Protein AF-A0A072U944-F1 (afdb_monomer_lite)

Secondary structure (DSSP, 8-state):
-----------EEETTTEEEEE--S---TTTT-EEEE--TT-SEEEEEE-S-EEEEEEESS-EEEEEE-TTSSEEEEEETTS-EEEEEESS---EEE-SSEEEEEEE-SEEEEEE-GGG-HHHHHHHHHHTT---------S------EEEEEEEEEETTEEEEEEESS----PPPP----SS-TT---GGGHHHHHHHHHHHHHHHHH-------HHHHHHHHHHHHHHHHHHHHTT-GGGHHHHHHHHHHHHHHHHTT-STT--EEEETTTTEEEEHHHHH-TTGGGGGGGT-SHHHHHHHHHHHHT-

Radius of gyration: 28.89 Å; chains: 1; bounding box: 75×36×77 Å

Foldseek 3Di:
DDDDDPDDFDFDQDPPGWTKGWDDPDDDCVPFVKDWDDDVLDQKIKIAGAWFDKTKIFTPFFWPDWDADPQQQKIWIATPVRWIKIKGHPHHWDWDDDGTMIITGGDGGMMMMGTQPPPDVVSVVVCVVCVPDDDDDDDDDPDDDDDKDWPQPHWDQDPVGIRTDIDDPDDDDDDDDDDDDLADPVFDDLVCLVVLLVVLVVVLVVLVVDDDDDQQLLVLLVVLLVLLNSLSNCVRSVVNVSNVSSLVSSCVSQVCQDVVNPPPKHWDADPVVGDIAMPQLCPDCPPSNRSVVVPPCCSRVVSNCSSVVD

pLDDT: mean 81.16, std 20.76, range [21.41, 98.5]

Sequence (310 aa):
MGLKTVVRRLSLVVPPLTEIYIWPTILDKGKTGVGGKSLEGSPFLTVSVTKPTPLSISTIHAILSFSSNDNLTKFTFHLNNDQAWILYASLPIKLSHELSEITSEAFSSIIRIALFPDFNSKNEDILDKYTQFLLPSVSLSQKVIPMLHFFSDYKYKSIDGELVGVVGDSWLLKTDSVSVTWHTSKGVKEESHDKIVSALSKDVEGLKSSPITTTSSYFYGKLIARAARLALITEEVNYLDAIPIVKKYLKESIEPWLDGTFNGNGFLYDKKWGGIITKQGSTDTGADFGFGIYNDHHYHLGYFLYGIAL

InterPro domains:
  IPR005200 Endo-1,3(4)-beta-glucanase [PS52008] (1-310)
  IPR005200 Endo-1,3(4)-beta-glucanase [PTHR31983] (152-310)
  IPR040451 Glycosyl hydrolase family 81, N-terminal [PF03639] (40-141)
  IPR040720 Glycosyl hydrolase family 81, C-terminal domain [PF17652] (188-310)

Organism: Medicago truncatula (NCBI:txid3880)

Structure (mmCIF, N/CA/C/O backbone):
data_AF-A0A072U944-F1
#
_entry.id   AF-A0A072U944-F1
#
loop_
_atom_site.group_PDB
_atom_site.id
_atom_site.type_symbol
_atom_site.label_atom_id
_atom_site.label_alt_id
_atom_site.label_comp_id
_atom_site.label_asym_id
_atom_site.label_entity_id
_atom_site.label_seq_id
_atom_site.pdbx_PDB_ins_code
_atom_site.Cartn_x
_atom_site.Cartn_y
_atom_site.Cartn_z
_atom_site.occupancy
_atom_site.B_iso_or_equiv
_atom_site.auth_seq_id
_atom_site.auth_comp_id
_atom_site.auth_asym_id
_atom_site.auth_atom_id
_atom_site.pdbx_PDB_model_num
ATOM 1 N N . MET A 1 1 ? 40.292 12.496 3.671 1.00 29.75 1 MET A N 1
ATOM 2 C CA . MET A 1 1 ? 39.897 11.113 4.018 1.00 29.75 1 MET A CA 1
ATOM 3 C C . MET A 1 1 ? 38.626 10.821 3.236 1.00 29.75 1 MET A C 1
ATOM 5 O O . MET A 1 1 ? 37.650 11.535 3.415 1.00 29.75 1 MET A O 1
ATOM 9 N N . GLY A 1 2 ? 38.730 9.964 2.218 1.00 28.11 2 GLY A N 1
ATOM 10 C CA . GLY A 1 2 ? 37.849 9.967 1.045 1.00 28.11 2 GLY A CA 1
ATOM 11 C C . GLY A 1 2 ? 36.392 9.611 1.332 1.00 28.11 2 GLY A C 1
ATOM 12 O O . GLY A 1 2 ? 36.112 8.641 2.036 1.00 28.11 2 GLY A O 1
ATOM 13 N N . LEU A 1 3 ? 35.473 10.381 0.735 1.00 22.06 3 LEU A N 1
ATOM 14 C CA . LEU A 1 3 ? 34.078 9.980 0.591 1.00 22.06 3 LEU A CA 1
ATOM 15 C C . LEU A 1 3 ? 34.044 8.658 -0.182 1.00 22.06 3 LEU A C 1
ATOM 17 O O . LEU A 1 3 ? 34.355 8.612 -1.371 1.00 22.06 3 LEU A O 1
ATOM 21 N N . LYS A 1 4 ? 33.671 7.578 0.504 1.00 21.41 4 LYS A N 1
ATOM 22 C CA . LYS A 1 4 ? 33.276 6.329 -0.141 1.00 21.41 4 LYS A CA 1
ATOM 23 C C . LYS A 1 4 ? 31.988 6.604 -0.917 1.00 21.41 4 LYS A C 1
ATOM 25 O O . LYS A 1 4 ? 30.931 6.785 -0.317 1.00 21.41 4 LYS A O 1
ATOM 30 N N . THR A 1 5 ? 32.086 6.652 -2.241 1.00 23.14 5 THR A N 1
ATOM 31 C CA . THR A 1 5 ? 30.933 6.601 -3.141 1.00 23.14 5 THR A CA 1
ATOM 32 C C . THR A 1 5 ? 30.163 5.318 -2.845 1.00 23.14 5 THR A C 1
ATOM 34 O O . THR A 1 5 ? 30.653 4.217 -3.089 1.00 23.14 5 THR A O 1
ATOM 37 N N . VAL A 1 6 ? 28.970 5.450 -2.270 1.00 22.22 6 VAL A N 1
ATOM 38 C CA . VAL A 1 6 ? 28.053 4.325 -2.077 1.00 22.22 6 VAL A CA 1
ATOM 39 C C . VAL A 1 6 ? 27.445 4.013 -3.441 1.00 22.22 6 VAL A C 1
ATOM 41 O O . VAL A 1 6 ? 26.538 4.705 -3.899 1.00 22.22 6 VAL A O 1
ATOM 44 N N . VAL A 1 7 ? 27.978 2.996 -4.114 1.00 25.77 7 VAL A N 1
ATOM 45 C CA . VAL A 1 7 ? 27.404 2.441 -5.344 1.00 25.77 7 VAL A CA 1
ATOM 46 C C . VAL A 1 7 ? 26.095 1.748 -4.962 1.00 25.77 7 VAL A C 1
ATOM 48 O O . VAL A 1 7 ? 26.114 0.734 -4.267 1.00 25.77 7 VAL A O 1
ATOM 51 N N . ARG A 1 8 ? 24.945 2.306 -5.356 1.00 26.00 8 ARG A N 1
ATOM 52 C CA . ARG A 1 8 ? 23.641 1.644 -5.191 1.00 26.00 8 ARG A CA 1
ATOM 53 C C . ARG A 1 8 ? 23.207 1.030 -6.522 1.00 26.00 8 ARG A C 1
ATOM 55 O O . ARG A 1 8 ? 23.027 1.737 -7.506 1.00 26.00 8 ARG A O 1
ATOM 62 N N . ARG A 1 9 ? 23.083 -0.298 -6.501 1.00 32.53 9 ARG A N 1
ATOM 63 C CA . ARG A 1 9 ? 22.607 -1.207 -7.555 1.00 32.53 9 ARG A CA 1
ATOM 64 C C . ARG A 1 9 ? 21.165 -0.851 -7.938 1.00 32.53 9 ARG A C 1
ATOM 66 O O . ARG A 1 9 ? 20.322 -0.769 -7.047 1.00 32.53 9 ARG A O 1
ATOM 73 N N . LEU A 1 10 ? 20.872 -0.671 -9.228 1.00 30.11 10 LEU A N 1
ATOM 74 C CA . LEU A 1 10 ? 19.497 -0.743 -9.726 1.00 30.11 10 LEU A CA 1
ATOM 75 C C . LEU A 1 10 ? 19.272 -2.178 -10.222 1.00 30.11 10 LEU A C 1
ATOM 77 O O . LEU A 1 10 ? 19.614 -2.513 -11.350 1.00 30.11 10 LEU A O 1
ATOM 81 N N . SER A 1 11 ? 18.777 -3.042 -9.339 1.00 27.00 11 SER A N 1
ATOM 82 C CA . SER A 1 11 ? 18.244 -4.352 -9.723 1.00 27.00 11 SER A CA 1
ATOM 83 C C . SER A 1 11 ? 16.797 -4.146 -10.156 1.00 27.00 11 SER A C 1
ATOM 85 O O . SER A 1 11 ? 15.997 -3.679 -9.344 1.00 27.00 11 SER A O 1
ATOM 87 N N . LEU A 1 12 ? 16.440 -4.470 -11.400 1.00 37.50 12 LEU A N 1
ATOM 88 C CA . LEU A 1 12 ? 15.034 -4.598 -11.785 1.00 37.50 12 LEU A CA 1
ATOM 89 C C . LEU A 1 12 ? 14.694 -6.074 -11.932 1.00 37.50 12 LEU A C 1
ATOM 91 O O . LEU A 1 12 ? 15.163 -6.733 -12.853 1.00 37.50 12 LEU A O 1
ATOM 95 N N . VAL A 1 13 ? 13.860 -6.565 -11.020 1.00 28.59 13 VAL A N 1
ATOM 96 C CA . VAL A 1 13 ? 13.202 -7.865 -11.132 1.00 28.59 13 VAL A CA 1
ATOM 97 C C . VAL A 1 13 ? 11.974 -7.664 -12.016 1.00 28.59 13 VAL A C 1
ATOM 99 O O . VAL A 1 13 ? 11.006 -7.039 -11.585 1.00 28.59 13 VAL A O 1
ATOM 102 N N . VAL A 1 14 ? 12.007 -8.164 -13.251 1.00 34.12 14 VAL A N 1
ATOM 103 C CA . VAL A 1 14 ? 10.788 -8.319 -14.061 1.00 34.12 14 VAL A CA 1
ATOM 104 C C . VAL A 1 14 ? 10.311 -9.768 -13.884 1.00 34.12 14 VAL A C 1
ATOM 106 O O . VAL A 1 14 ? 11.126 -10.684 -14.036 1.00 34.12 14 VAL A O 1
ATOM 109 N N . PRO A 1 15 ? 9.041 -10.024 -13.510 1.00 32.97 15 PRO A N 1
ATOM 110 C CA . PRO A 1 15 ? 8.510 -11.386 -13.471 1.00 32.97 15 PRO A CA 1
ATOM 111 C C . PRO A 1 15 ? 8.585 -12.044 -14.867 1.00 32.97 15 PRO A C 1
ATOM 113 O O . PRO A 1 15 ? 8.246 -11.374 -15.842 1.00 32.97 15 PRO A O 1
ATOM 116 N N . PRO A 1 16 ? 8.991 -13.324 -15.002 1.00 33.66 16 PRO A N 1
ATOM 117 C CA . PRO A 1 16 ? 9.450 -14.235 -13.962 1.00 33.66 16 PRO A CA 1
ATOM 118 C C . PRO A 1 16 ? 10.975 -14.114 -13.769 1.00 33.66 16 PRO A C 1
ATOM 120 O O . PRO A 1 16 ? 11.762 -14.533 -14.612 1.00 33.66 16 PRO A O 1
ATOM 123 N N . LEU A 1 17 ? 11.385 -13.542 -12.633 1.00 34.84 17 LEU A N 1
ATOM 124 C CA . LEU A 1 17 ? 12.723 -13.649 -12.031 1.00 34.84 17 LEU A CA 1
ATOM 125 C C . LEU A 1 17 ? 13.928 -13.488 -12.978 1.00 34.84 17 LEU A C 1
ATOM 127 O O . LEU A 1 17 ? 14.886 -14.251 -12.891 1.00 34.84 17 LEU A O 1
ATOM 131 N N . THR A 1 18 ? 13.928 -12.478 -13.849 1.00 33.91 18 THR A N 1
ATOM 132 C CA . THR A 1 18 ? 15.165 -12.059 -14.528 1.00 33.91 18 THR A CA 1
ATOM 133 C C . THR A 1 18 ? 15.542 -10.652 -14.111 1.00 33.91 18 THR A C 1
ATOM 135 O O . THR A 1 18 ? 14.747 -9.717 -14.214 1.00 33.91 18 THR A O 1
ATOM 138 N N . GLU A 1 19 ? 16.758 -10.527 -13.582 1.00 31.78 19 GLU A N 1
ATOM 139 C CA . GLU A 1 19 ? 17.368 -9.253 -13.229 1.00 31.78 19 GLU A CA 1
ATOM 140 C C . GLU A 1 19 ? 18.108 -8.708 -14.454 1.00 31.78 19 GLU A C 1
ATOM 142 O O . GLU A 1 19 ? 19.202 -9.173 -14.782 1.00 31.78 19 GLU A O 1
ATOM 147 N N . ILE A 1 20 ? 17.519 -7.725 -15.140 1.00 33.50 20 ILE A N 1
ATOM 148 C CA . ILE A 1 20 ? 18.262 -6.922 -16.118 1.00 33.50 20 ILE A CA 1
ATOM 149 C C . ILE A 1 20 ? 18.928 -5.778 -15.366 1.00 33.50 20 ILE A C 1
ATOM 151 O O . ILE A 1 20 ? 18.265 -4.926 -14.765 1.00 33.50 20 ILE A O 1
ATOM 155 N N . TYR A 1 21 ? 20.254 -5.754 -15.425 1.00 36.09 21 TYR A N 1
ATOM 156 C CA . TYR A 1 21 ? 21.070 -4.684 -14.882 1.00 36.09 21 TYR A CA 1
ATOM 157 C C . TYR A 1 21 ? 21.326 -3.663 -15.973 1.00 36.09 21 TYR A C 1
ATOM 159 O O . TYR A 1 21 ? 22.220 -3.825 -16.798 1.00 36.09 21 TYR A O 1
ATOM 167 N N . ILE A 1 22 ? 20.560 -2.579 -15.971 1.00 38.72 22 ILE A N 1
ATOM 168 C CA . ILE A 1 22 ? 20.985 -1.391 -16.705 1.00 38.72 22 ILE A CA 1
ATOM 169 C C . ILE A 1 22 ? 21.906 -0.633 -15.759 1.00 38.72 22 ILE A C 1
ATOM 171 O O . ILE A 1 22 ? 21.454 -0.135 -14.725 1.00 38.72 22 ILE A O 1
ATOM 175 N N . TRP A 1 23 ? 23.194 -0.569 -16.093 1.00 33.38 23 TRP A N 1
ATOM 176 C CA . TRP A 1 23 ? 24.171 0.228 -15.358 1.00 33.38 23 TRP A CA 1
ATOM 177 C C . TRP A 1 23 ? 24.329 1.595 -16.028 1.00 33.38 23 TRP A C 1
ATOM 179 O O . TRP A 1 23 ? 25.136 1.752 -16.940 1.00 33.38 23 TRP A O 1
ATOM 189 N N . PRO A 1 24 ? 23.634 2.640 -15.563 1.00 34.56 24 PRO A N 1
ATOM 190 C CA . PRO A 1 24 ? 24.157 3.984 -15.652 1.00 34.56 24 PRO A CA 1
ATOM 191 C C . PRO A 1 24 ? 24.981 4.241 -14.390 1.00 34.56 24 PRO A C 1
ATOM 193 O O . PRO A 1 24 ? 24.519 4.018 -13.269 1.00 34.56 24 PRO A O 1
ATOM 196 N N . THR A 1 25 ? 26.202 4.741 -14.551 1.00 29.72 25 THR A N 1
ATOM 197 C CA . THR A 1 25 ? 26.991 5.326 -13.463 1.00 29.72 25 THR A CA 1
ATOM 198 C C . THR A 1 25 ? 26.176 6.444 -12.793 1.00 29.72 25 THR A C 1
ATOM 200 O O . THR A 1 25 ? 26.198 7.583 -13.238 1.00 29.72 25 THR A O 1
ATOM 203 N N . ILE A 1 26 ? 25.428 6.077 -11.749 1.00 32.97 26 ILE A N 1
ATOM 204 C CA . ILE A 1 26 ? 24.615 6.876 -10.819 1.00 32.97 26 ILE A CA 1
ATOM 205 C C . ILE A 1 26 ? 23.586 7.843 -11.443 1.00 32.97 26 ILE A C 1
ATOM 207 O O . ILE A 1 26 ? 23.889 8.821 -12.124 1.00 32.97 26 ILE A O 1
ATOM 211 N N . LEU A 1 27 ? 22.337 7.592 -11.042 1.00 36.25 27 LEU A N 1
ATOM 212 C CA . LEU A 1 27 ? 21.201 8.508 -10.989 1.00 36.25 27 LEU A CA 1
ATOM 213 C C . LEU A 1 27 ? 21.568 9.831 -10.291 1.00 36.25 27 LEU A C 1
ATOM 215 O O . LEU A 1 27 ? 21.449 9.974 -9.077 1.00 36.25 27 LEU A O 1
ATOM 219 N N . ASP A 1 28 ? 21.963 10.813 -11.089 1.00 34.50 28 ASP A N 1
ATOM 220 C CA . ASP A 1 28 ? 21.758 12.234 -10.833 1.00 34.50 28 ASP A CA 1
ATOM 221 C C . ASP A 1 28 ? 21.363 12.849 -12.180 1.00 34.50 28 ASP A C 1
ATOM 223 O O . ASP A 1 28 ? 22.189 12.921 -13.099 1.00 34.50 28 ASP A O 1
ATOM 227 N N . LYS A 1 29 ? 20.099 13.283 -12.325 1.00 41.25 29 LYS A N 1
ATOM 228 C CA . LYS A 1 29 ? 19.633 13.999 -13.530 1.00 41.25 29 LYS A CA 1
ATOM 229 C C . LYS A 1 29 ? 20.552 15.186 -13.863 1.00 41.25 29 LYS A C 1
ATOM 231 O O . LYS A 1 29 ? 20.638 15.565 -15.029 1.00 41.25 29 LYS A O 1
ATOM 236 N N . GLY A 1 30 ? 21.264 15.740 -12.875 1.00 42.53 30 GLY A N 1
ATOM 237 C CA . GLY A 1 30 ? 22.222 16.823 -13.069 1.00 42.53 30 GLY A CA 1
ATOM 238 C C . GLY A 1 30 ? 23.494 16.427 -13.833 1.00 42.53 30 GLY A C 1
ATOM 239 O O . GLY A 1 30 ? 23.996 17.225 -14.631 1.00 42.53 30 GLY A O 1
ATOM 240 N N . LYS A 1 31 ? 24.018 15.203 -13.657 1.00 43.75 31 LYS A N 1
ATOM 241 C CA . LYS A 1 31 ? 25.365 14.840 -14.145 1.00 43.75 31 LYS A CA 1
ATOM 242 C C . LYS A 1 31 ? 25.361 14.104 -15.485 1.00 43.75 31 LYS A C 1
ATOM 244 O O . LYS A 1 31 ? 25.922 14.640 -16.441 1.00 43.75 31 LYS A O 1
ATOM 249 N N . THR A 1 32 ? 24.690 12.958 -15.601 1.00 48.97 32 THR A N 1
ATOM 250 C CA . THR A 1 32 ? 24.770 12.079 -16.793 1.00 48.97 32 THR A CA 1
ATOM 251 C C . THR A 1 32 ? 23.621 12.255 -17.787 1.00 48.97 32 THR A C 1
ATOM 253 O O . THR A 1 32 ? 23.784 11.954 -18.959 1.00 48.97 32 THR A O 1
ATOM 256 N N . GLY A 1 33 ? 22.469 12.784 -17.359 1.00 53.09 33 GLY A N 1
ATOM 257 C CA . GLY A 1 33 ? 21.306 12.978 -18.236 1.00 53.09 33 GLY A CA 1
ATOM 258 C C . GLY A 1 33 ? 20.491 11.709 -18.536 1.00 53.09 33 GLY A C 1
ATOM 259 O O . GLY A 1 33 ? 19.569 11.755 -19.343 1.00 53.09 33 GLY A O 1
ATOM 260 N N . VAL A 1 34 ? 20.774 10.576 -17.888 1.00 49.19 34 VAL A N 1
ATOM 261 C CA . VAL A 1 34 ? 19.997 9.333 -18.057 1.00 49.19 34 VAL A CA 1
ATOM 262 C C . VAL A 1 34 ? 18.890 9.240 -16.998 1.00 49.19 34 VAL A C 1
ATOM 264 O O . VAL A 1 34 ? 19.143 9.456 -15.813 1.00 49.19 34 VAL A O 1
ATOM 267 N N . GLY A 1 35 ? 17.665 8.886 -17.396 1.00 53.12 35 GLY A N 1
ATOM 268 C CA . GLY A 1 35 ? 16.552 8.609 -16.481 1.00 53.12 35 GLY A CA 1
ATOM 269 C C . GLY A 1 35 ? 15.624 7.508 -16.998 1.00 53.12 35 GLY A C 1
ATOM 270 O O . GLY A 1 35 ? 15.262 7.508 -18.169 1.00 53.12 35 GLY A O 1
ATOM 271 N N . GLY A 1 36 ? 15.227 6.578 -16.128 1.00 56.66 36 GLY A N 1
ATOM 272 C CA . GLY A 1 36 ? 14.287 5.497 -16.446 1.00 56.66 36 GLY A CA 1
ATOM 273 C C . GLY A 1 36 ? 12.888 5.744 -15.876 1.00 56.66 36 GLY A C 1
ATOM 274 O O . GLY A 1 36 ? 12.750 6.336 -14.804 1.00 56.66 36 GLY A O 1
ATOM 275 N N . LYS A 1 37 ? 11.854 5.273 -16.577 1.00 57.50 37 LYS A N 1
ATOM 276 C CA . LYS A 1 37 ? 10.469 5.201 -16.097 1.00 57.50 37 LYS A CA 1
ATOM 277 C C . LYS A 1 37 ? 9.943 3.786 -16.349 1.00 57.50 37 LYS A C 1
ATOM 279 O O . LYS A 1 37 ? 9.959 3.307 -17.483 1.00 57.50 37 LYS A O 1
ATOM 284 N N . SER A 1 38 ? 9.489 3.142 -15.279 1.00 59.75 38 SER A N 1
ATOM 285 C CA . SER A 1 38 ? 8.703 1.910 -15.319 1.00 59.75 38 SER A CA 1
ATOM 286 C C . SER A 1 38 ? 7.319 2.218 -14.759 1.00 59.75 38 SER A C 1
ATOM 288 O O . SER A 1 38 ? 7.193 3.049 -13.856 1.00 59.75 38 SER A O 1
ATOM 290 N N . LEU A 1 39 ? 6.295 1.598 -15.329 1.00 60.75 39 LEU A N 1
ATOM 291 C CA . LEU A 1 39 ? 4.918 1.714 -14.875 1.00 60.75 39 LEU A CA 1
ATOM 292 C C . LEU A 1 39 ? 4.377 0.303 -14.675 1.00 60.75 39 LEU A C 1
ATOM 294 O O . LEU A 1 39 ? 4.531 -0.541 -15.554 1.00 60.75 39 LEU A O 1
ATOM 298 N N . GLU A 1 40 ? 3.741 0.061 -13.535 1.00 65.44 40 GLU A N 1
ATOM 299 C CA . GLU A 1 40 ? 3.060 -1.203 -13.277 1.00 65.44 40 GLU A CA 1
ATOM 300 C C . GLU A 1 40 ? 2.025 -1.488 -14.380 1.00 65.44 40 GLU A C 1
ATOM 302 O O . GLU A 1 40 ? 1.264 -0.605 -14.775 1.00 65.44 40 GLU A O 1
ATOM 307 N N . GLY A 1 41 ? 2.059 -2.699 -14.942 1.00 68.12 41 GLY A N 1
ATOM 308 C CA . GLY A 1 41 ? 1.222 -3.096 -16.081 1.00 68.12 41 GLY A CA 1
ATOM 309 C C . GLY A 1 41 ? 1.717 -2.652 -17.468 1.00 68.12 41 GLY A C 1
ATOM 310 O O . GLY A 1 41 ? 1.159 -3.096 -18.468 1.00 68.12 41 GLY A O 1
ATOM 311 N N . SER A 1 42 ? 2.770 -1.828 -17.578 1.00 77.06 42 SER A N 1
ATOM 312 C CA . SER A 1 42 ? 3.395 -1.512 -18.874 1.00 77.06 42 SER A CA 1
ATOM 313 C C . SER A 1 42 ? 4.318 -2.651 -19.328 1.00 77.06 42 SER A C 1
ATOM 315 O O . SER A 1 42 ? 5.199 -3.041 -18.561 1.00 77.06 42 SER A O 1
ATOM 317 N N . PRO A 1 43 ? 4.227 -3.123 -20.588 1.00 80.88 43 PRO A N 1
ATOM 318 C CA . PRO A 1 43 ? 5.164 -4.116 -21.119 1.00 80.88 43 PRO A CA 1
ATOM 319 C C . PRO A 1 43 ? 6.552 -3.529 -21.415 1.00 80.88 43 PRO A C 1
ATOM 321 O O . PRO A 1 43 ? 7.502 -4.272 -21.644 1.00 80.88 43 PRO A O 1
ATOM 324 N N . PHE A 1 44 ? 6.681 -2.197 -21.415 1.00 80.31 44 PHE A N 1
ATOM 325 C CA . PHE A 1 44 ? 7.925 -1.497 -21.717 1.00 80.31 44 PHE A CA 1
ATOM 326 C C . PHE A 1 44 ? 8.551 -0.871 -20.476 1.00 80.31 44 PHE A C 1
ATOM 328 O O . PHE A 1 44 ? 7.909 -0.080 -19.774 1.00 80.31 44 PHE A O 1
ATOM 335 N N . LEU A 1 45 ? 9.853 -1.083 -20.328 1.00 82.25 45 LEU A N 1
ATOM 336 C CA . LEU A 1 45 ? 10.756 -0.188 -19.620 1.00 82.25 45 LEU A CA 1
ATOM 337 C C . LEU A 1 45 ? 11.192 0.929 -20.574 1.00 82.25 45 LEU A C 1
ATOM 339 O O . LEU A 1 45 ? 11.645 0.642 -21.678 1.00 82.25 45 LEU A O 1
ATOM 343 N N . THR A 1 46 ? 11.074 2.196 -20.169 1.00 79.12 46 THR A N 1
ATOM 344 C CA . THR A 1 46 ? 11.487 3.347 -20.996 1.00 79.12 46 THR A CA 1
ATOM 345 C C . THR A 1 46 ? 12.653 4.085 -20.344 1.00 79.12 46 THR A C 1
ATOM 347 O O . THR A 1 46 ? 12.563 4.501 -19.190 1.00 79.12 46 THR A O 1
ATOM 350 N N . VAL A 1 47 ? 13.737 4.282 -21.088 1.00 80.94 47 VAL A N 1
ATOM 351 C CA . VAL A 1 47 ? 14.964 4.970 -20.675 1.00 80.94 47 VAL A CA 1
ATOM 352 C C . VAL A 1 47 ? 15.155 6.197 -21.560 1.00 80.94 47 VAL A C 1
ATOM 354 O O . VAL A 1 47 ? 15.230 6.085 -22.777 1.00 80.94 47 VAL A O 1
ATOM 357 N N . SER A 1 48 ? 15.241 7.378 -20.956 1.00 80.81 48 SER A N 1
ATOM 358 C CA . SER A 1 48 ? 15.544 8.637 -21.635 1.00 80.81 48 SER A CA 1
ATOM 359 C C . SER A 1 48 ? 16.994 9.026 -21.370 1.00 80.81 48 SER A C 1
ATOM 361 O O . SER A 1 48 ? 17.375 9.213 -20.214 1.00 80.81 48 SER A O 1
ATOM 363 N N . VAL A 1 49 ? 17.780 9.200 -22.429 1.00 80.19 49 VAL A N 1
ATOM 364 C CA . VAL A 1 49 ? 19.180 9.638 -22.380 1.00 80.19 49 VAL A CA 1
ATOM 365 C C . VAL A 1 49 ? 19.270 11.044 -22.973 1.00 80.19 49 VAL A C 1
ATOM 367 O O . VAL A 1 49 ? 19.119 11.228 -24.176 1.00 80.19 49 VAL A O 1
ATOM 370 N N . THR A 1 50 ? 19.459 12.058 -22.128 1.00 77.81 50 THR A N 1
ATOM 371 C CA . THR A 1 50 ? 19.429 13.477 -22.533 1.00 77.81 50 THR A CA 1
ATOM 372 C C . THR A 1 50 ? 20.800 14.059 -22.873 1.00 77.81 50 THR A C 1
ATOM 374 O O . THR A 1 50 ? 20.875 15.185 -23.361 1.00 77.81 50 THR A O 1
ATOM 377 N N . LYS A 1 51 ? 21.883 13.316 -22.615 1.00 76.50 51 LYS A N 1
ATOM 378 C CA . LYS A 1 51 ? 23.256 13.673 -22.995 1.00 76.50 51 LYS A CA 1
ATOM 379 C C . LYS A 1 51 ? 23.939 12.466 -23.645 1.00 76.50 51 LYS A C 1
ATOM 381 O O . LYS A 1 51 ? 23.713 11.359 -23.158 1.00 76.50 51 LYS A O 1
ATOM 386 N N . PRO A 1 52 ? 24.819 12.654 -24.648 1.00 84.69 52 PRO A N 1
ATOM 387 C CA . PRO A 1 52 ? 25.574 11.561 -25.261 1.00 84.69 52 PRO A CA 1
ATOM 388 C C . PRO A 1 52 ? 26.329 10.729 -24.220 1.00 84.69 52 PRO A C 1
ATOM 390 O O . PRO A 1 52 ? 27.291 11.203 -23.618 1.00 84.69 52 PRO A O 1
ATOM 393 N N . THR A 1 53 ? 25.866 9.500 -23.995 1.00 79.75 53 THR A N 1
ATOM 394 C CA . THR A 1 53 ? 26.359 8.615 -22.932 1.00 79.75 53 THR A CA 1
ATOM 395 C C . THR A 1 53 ? 26.488 7.190 -23.469 1.00 79.75 53 THR A C 1
ATOM 397 O O . THR A 1 53 ? 25.513 6.691 -24.033 1.00 79.75 53 THR A O 1
ATOM 400 N N . PRO A 1 54 ? 27.656 6.530 -23.343 1.00 82.75 54 PRO A N 1
ATOM 401 C CA . PRO A 1 54 ? 27.787 5.106 -23.647 1.00 82.75 54 PRO A CA 1
ATOM 402 C C . PRO A 1 54 ? 26.873 4.283 -22.743 1.00 82.75 54 PRO A C 1
ATOM 404 O O . PRO A 1 54 ? 26.771 4.566 -21.547 1.00 82.75 54 PRO A O 1
ATOM 407 N N . LEU A 1 55 ? 26.204 3.282 -23.302 1.00 84.69 55 LEU A N 1
ATOM 408 C CA . LEU A 1 55 ? 25.258 2.454 -22.563 1.00 84.69 55 LEU A CA 1
ATOM 409 C C . LEU A 1 55 ? 25.821 1.052 -22.362 1.00 84.69 55 LEU A C 1
ATOM 411 O O . LEU A 1 55 ? 26.510 0.524 -23.231 1.00 84.69 55 LEU A O 1
ATOM 415 N N . SER A 1 56 ? 25.488 0.453 -21.220 1.00 85.00 56 SER A N 1
ATOM 416 C CA . SER A 1 56 ? 25.721 -0.959 -20.933 1.00 85.00 56 SER A CA 1
ATOM 417 C C . SER A 1 56 ? 24.459 -1.574 -20.325 1.00 85.00 56 SER A C 1
ATOM 419 O O . SER A 1 56 ? 23.863 -1.033 -19.382 1.00 85.00 56 SER A O 1
ATOM 421 N N . ILE A 1 57 ? 24.035 -2.691 -20.909 1.00 87.00 57 ILE A N 1
ATOM 422 C CA . ILE A 1 57 ? 22.940 -3.537 -20.446 1.00 87.00 57 ILE A CA 1
ATOM 423 C C . ILE A 1 57 ? 23.558 -4.889 -20.112 1.00 87.00 57 ILE A C 1
ATOM 425 O O . ILE A 1 57 ? 23.993 -5.615 -21.003 1.00 87.00 57 ILE A O 1
ATOM 429 N N . SER A 1 58 ? 23.596 -5.234 -18.831 1.00 84.06 58 SER A N 1
ATOM 430 C CA . SER A 1 58 ? 24.139 -6.503 -18.357 1.00 84.06 58 SER A CA 1
ATOM 431 C C . SER A 1 58 ? 23.024 -7.437 -17.901 1.00 84.06 58 SER A C 1
ATOM 433 O O . SER A 1 58 ? 21.974 -7.018 -17.405 1.00 84.06 58 SER A O 1
ATOM 435 N N . THR A 1 59 ? 23.279 -8.729 -18.029 1.00 84.44 59 THR A N 1
ATOM 436 C CA . THR A 1 59 ? 22.371 -9.801 -17.621 1.00 84.44 59 THR A CA 1
ATOM 437 C C . THR A 1 59 ? 23.156 -10.870 -16.866 1.00 84.44 59 THR A C 1
ATOM 439 O O . THR A 1 59 ? 24.357 -11.032 -17.068 1.00 84.44 59 THR A O 1
ATOM 442 N N . ILE A 1 60 ? 22.492 -11.594 -15.964 1.00 86.88 60 ILE A N 1
ATOM 443 C CA . ILE A 1 60 ? 23.074 -12.780 -15.307 1.00 86.88 60 ILE A CA 1
ATOM 444 C C . ILE A 1 60 ? 23.012 -14.031 -16.201 1.00 86.88 60 ILE A C 1
ATOM 446 O O . ILE A 1 60 ? 23.602 -15.058 -15.873 1.00 86.88 60 ILE A O 1
ATOM 450 N N . HIS A 1 61 ? 22.285 -13.945 -17.315 1.00 88.75 61 HIS A N 1
ATOM 451 C CA . HIS A 1 61 ? 22.076 -15.011 -18.288 1.00 88.75 61 HIS A CA 1
ATOM 452 C C . HIS A 1 61 ? 22.907 -14.767 -19.545 1.00 88.75 61 HIS A C 1
ATOM 454 O O . HIS A 1 61 ? 23.115 -13.625 -19.946 1.00 88.75 61 HIS A O 1
ATOM 460 N N . ALA A 1 62 ? 23.360 -15.841 -20.189 1.00 91.31 62 ALA A N 1
ATOM 461 C CA . ALA A 1 62 ? 24.112 -15.726 -21.432 1.00 91.31 62 ALA A CA 1
ATOM 462 C C . ALA A 1 62 ? 23.193 -15.305 -22.589 1.00 91.31 62 ALA A C 1
ATOM 464 O O . ALA A 1 62 ? 22.085 -15.828 -22.711 1.00 91.31 62 ALA A O 1
ATOM 465 N N . ILE A 1 63 ? 23.663 -14.400 -23.446 1.00 94.00 63 ILE A N 1
ATOM 466 C CA . ILE A 1 63 ? 22.996 -13.974 -24.677 1.00 94.00 63 ILE A CA 1
ATOM 467 C C . ILE A 1 63 ? 23.284 -15.026 -25.750 1.00 94.00 63 ILE A C 1
ATOM 469 O O . ILE A 1 63 ? 24.423 -15.192 -26.184 1.00 94.00 63 ILE A O 1
ATOM 473 N N . LEU A 1 64 ? 22.253 -15.763 -26.153 1.00 94.81 64 LEU A N 1
ATOM 474 C CA . LEU A 1 64 ? 22.344 -16.838 -27.143 1.00 94.81 64 LEU A CA 1
ATOM 475 C C . LEU A 1 64 ? 22.179 -16.335 -28.577 1.00 94.81 64 LEU A C 1
ATOM 477 O O . LEU A 1 64 ? 22.751 -16.903 -29.504 1.00 94.81 64 LEU A O 1
ATOM 481 N N . SER A 1 65 ? 21.391 -15.279 -28.765 1.00 94.44 65 SER A N 1
ATOM 482 C CA . SER A 1 65 ? 21.225 -14.616 -30.054 1.00 94.44 65 SER A CA 1
ATOM 483 C C . SER A 1 65 ? 21.028 -13.120 -29.856 1.00 94.44 65 SER A C 1
ATOM 485 O O . SER A 1 65 ? 20.485 -12.680 -28.841 1.00 94.44 65 SER A O 1
ATOM 487 N N . PHE A 1 66 ? 21.484 -12.346 -30.837 1.00 94.81 66 PHE A N 1
ATOM 488 C CA . PHE A 1 66 ? 21.349 -10.899 -30.893 1.00 94.81 66 PHE A CA 1
ATOM 489 C C . PHE A 1 66 ? 21.231 -10.492 -32.363 1.00 94.81 66 PHE A C 1
ATOM 491 O O . PHE A 1 66 ? 22.110 -10.801 -33.167 1.00 94.81 66 PHE A O 1
ATOM 498 N N . SER A 1 67 ? 20.136 -9.839 -32.733 1.00 94.75 67 SER A N 1
ATOM 499 C CA . SER A 1 67 ? 19.878 -9.393 -34.103 1.00 94.75 67 SER A CA 1
ATOM 500 C C . SER A 1 67 ? 19.330 -7.972 -34.111 1.00 94.75 67 SER A C 1
ATOM 502 O O . SER A 1 67 ? 18.752 -7.513 -33.126 1.00 94.75 67 SER A O 1
ATOM 504 N N . SER A 1 68 ? 19.520 -7.267 -35.224 1.00 96.00 68 SER A N 1
ATOM 505 C CA . SER A 1 68 ? 19.008 -5.914 -35.435 1.00 96.00 68 SER A CA 1
ATOM 506 C C . SER A 1 68 ? 18.241 -5.804 -36.744 1.00 96.00 68 SER A C 1
ATOM 508 O O . SER A 1 68 ? 18.490 -6.562 -37.681 1.00 96.00 68 SER A O 1
ATOM 510 N N . ASN A 1 69 ? 17.357 -4.814 -36.841 1.00 94.00 69 ASN A N 1
ATOM 511 C CA . ASN A 1 69 ? 16.838 -4.382 -38.135 1.00 94.00 69 ASN A CA 1
ATOM 512 C C . ASN A 1 69 ? 17.884 -3.560 -38.912 1.00 94.00 69 ASN A C 1
ATOM 514 O O . ASN A 1 69 ? 18.859 -3.067 -38.339 1.00 94.00 69 ASN A O 1
ATOM 518 N N . ASP A 1 70 ? 17.635 -3.344 -40.205 1.00 95.56 70 ASP A N 1
ATOM 519 C CA . ASP A 1 70 ? 18.542 -2.595 -41.093 1.00 95.56 70 ASP A CA 1
ATOM 520 C C . ASP A 1 70 ? 18.789 -1.149 -40.627 1.00 95.56 70 ASP A C 1
ATOM 522 O O . ASP A 1 70 ? 19.857 -0.583 -40.845 1.00 95.56 70 ASP A O 1
ATOM 526 N N . ASN A 1 71 ? 17.806 -0.552 -39.945 1.00 94.88 71 ASN A N 1
ATOM 527 C CA . ASN A 1 71 ? 17.870 0.828 -39.463 1.00 94.88 71 ASN A CA 1
ATOM 528 C C . ASN A 1 71 ? 18.583 0.981 -38.109 1.00 94.88 71 ASN A C 1
ATOM 530 O O . ASN A 1 71 ? 18.737 2.110 -37.642 1.00 94.88 71 ASN A O 1
ATOM 534 N N . LEU A 1 72 ? 18.995 -0.117 -37.462 1.00 95.69 72 LEU A N 1
ATOM 535 C CA . LEU A 1 72 ? 19.610 -0.122 -36.127 1.00 95.69 72 LEU A CA 1
ATOM 536 C C . LEU A 1 72 ? 18.755 0.576 -35.052 1.00 95.69 72 LEU A C 1
ATOM 538 O O . LEU A 1 72 ? 19.269 1.232 -34.145 1.00 95.69 72 LEU A O 1
ATOM 542 N N . THR A 1 73 ? 17.435 0.452 -35.167 1.00 95.00 73 THR A N 1
ATOM 543 C CA . THR A 1 73 ? 16.446 1.015 -34.232 1.00 95.00 73 THR A CA 1
ATOM 544 C C . THR A 1 73 ? 15.655 -0.052 -33.489 1.00 95.00 73 THR A C 1
ATOM 546 O O . THR A 1 73 ? 14.925 0.272 -32.554 1.00 95.00 73 THR A O 1
ATOM 549 N N . LYS A 1 74 ? 15.787 -1.320 -33.881 1.00 95.19 74 LYS A N 1
ATOM 550 C CA . LYS A 1 74 ? 15.106 -2.462 -33.274 1.00 95.19 74 LYS A CA 1
ATOM 551 C C . LYS A 1 74 ? 16.098 -3.604 -33.135 1.00 95.19 74 LYS A C 1
ATOM 553 O O . LYS A 1 74 ? 16.758 -3.949 -34.114 1.00 95.19 74 LYS A O 1
ATOM 558 N N . PHE A 1 75 ? 16.184 -4.171 -31.940 1.00 95.06 75 PHE A N 1
ATOM 559 C CA . PHE A 1 75 ? 17.086 -5.266 -31.613 1.00 95.06 75 PHE A CA 1
ATOM 560 C C . PHE A 1 75 ? 16.333 -6.345 -30.859 1.00 95.06 75 PHE A C 1
ATOM 562 O O . PHE A 1 75 ? 15.621 -6.031 -29.908 1.00 95.06 75 PHE A O 1
ATOM 569 N N . THR A 1 76 ? 16.530 -7.598 -31.242 1.00 94.25 76 THR A N 1
ATOM 570 C CA . THR A 1 76 ? 15.959 -8.750 -30.544 1.00 94.25 76 THR A CA 1
ATOM 571 C C . THR A 1 76 ? 17.096 -9.600 -30.010 1.00 94.25 76 THR A C 1
ATOM 573 O O . THR A 1 76 ? 18.068 -9.863 -30.720 1.00 94.25 76 THR A O 1
ATOM 576 N N . PHE A 1 77 ? 17.000 -10.019 -28.752 1.00 93.19 77 PHE A N 1
ATOM 577 C CA . PHE A 1 77 ? 18.012 -10.864 -28.135 1.00 93.19 77 PHE A CA 1
ATOM 578 C C . PHE A 1 77 ? 17.398 -11.929 -27.236 1.00 93.19 77 PHE A C 1
ATOM 580 O O . PHE A 1 77 ? 16.395 -11.696 -26.560 1.00 93.19 77 PHE A O 1
ATOM 587 N N . HIS A 1 78 ? 17.988 -13.122 -27.270 1.00 92.56 78 HIS A N 1
ATOM 588 C CA . HIS A 1 78 ? 17.517 -14.286 -26.524 1.00 92.56 78 HIS A CA 1
ATOM 589 C C . HIS A 1 78 ? 18.538 -14.650 -25.462 1.00 92.56 78 HIS A C 1
ATOM 591 O O . HIS A 1 78 ? 19.743 -14.655 -25.719 1.00 92.56 78 HIS A O 1
ATOM 597 N N . LEU A 1 79 ? 18.048 -14.995 -24.283 1.00 91.62 79 LEU A N 1
ATOM 598 C CA . LEU A 1 79 ? 18.861 -15.392 -23.148 1.00 91.62 79 LEU A CA 1
ATOM 599 C C . LEU A 1 79 ? 18.792 -16.909 -22.936 1.00 91.62 79 LEU A C 1
ATOM 601 O O . LEU A 1 79 ? 17.844 -17.571 -23.352 1.00 91.62 79 LEU A O 1
ATOM 605 N N . ASN A 1 80 ? 19.784 -17.470 -22.245 1.00 91.81 80 ASN A N 1
ATOM 606 C CA . ASN A 1 80 ? 19.868 -18.908 -21.961 1.00 91.81 80 ASN A CA 1
ATOM 607 C C . ASN A 1 80 ? 18.903 -19.426 -20.877 1.00 91.81 80 ASN A C 1
ATOM 609 O O . ASN A 1 80 ? 19.043 -20.560 -20.427 1.00 91.81 80 ASN A O 1
ATOM 613 N N . ASN A 1 81 ? 17.950 -18.600 -20.452 1.00 88.62 81 ASN A N 1
ATOM 614 C CA . ASN A 1 81 ? 16.839 -18.949 -19.566 1.00 88.62 81 ASN A CA 1
ATOM 615 C C . ASN A 1 81 ? 15.492 -18.976 -20.314 1.00 88.62 81 ASN A C 1
ATOM 617 O O . ASN A 1 81 ? 14.445 -18.776 -19.701 1.00 88.62 81 ASN A O 1
ATOM 621 N N . ASP A 1 82 ? 15.542 -19.143 -21.638 1.00 88.50 82 ASP A N 1
ATOM 622 C CA . ASP A 1 82 ? 14.400 -19.151 -22.558 1.00 88.50 82 ASP A CA 1
ATOM 623 C C . ASP A 1 82 ? 13.639 -17.817 -22.657 1.00 88.50 82 ASP A C 1
ATOM 625 O O . ASP A 1 82 ? 12.551 -17.758 -23.233 1.00 88.50 82 ASP A O 1
ATOM 629 N N . GLN A 1 83 ? 14.207 -16.718 -22.143 1.00 88.31 83 GLN A N 1
ATOM 630 C CA . GLN A 1 83 ? 13.613 -15.394 -22.295 1.00 88.31 83 GLN A CA 1
ATOM 631 C C . GLN A 1 83 ? 14.065 -14.666 -23.554 1.00 88.31 83 GLN A C 1
ATOM 633 O O . GLN A 1 83 ? 15.226 -14.673 -23.962 1.00 88.31 83 GLN A O 1
ATOM 638 N N . ALA A 1 84 ? 13.099 -13.946 -24.094 1.00 89.81 84 ALA A N 1
ATOM 639 C CA . ALA A 1 84 ? 13.167 -13.120 -25.273 1.00 89.81 84 ALA A CA 1
ATOM 640 C C . ALA A 1 84 ? 13.067 -11.650 -24.899 1.00 89.81 84 ALA A C 1
ATOM 642 O O . ALA A 1 84 ? 12.165 -11.268 -24.149 1.00 89.81 84 ALA A O 1
ATOM 643 N N . TRP A 1 85 ? 13.889 -10.802 -25.490 1.00 91.62 85 TRP A N 1
ATOM 644 C CA . TRP A 1 85 ? 13.797 -9.370 -25.260 1.00 91.62 85 TRP A CA 1
ATOM 645 C C . TRP A 1 85 ? 13.870 -8.612 -26.565 1.00 91.62 85 TRP A C 1
ATOM 647 O O . TRP A 1 85 ? 14.569 -9.008 -27.499 1.00 91.62 85 TRP A O 1
ATOM 657 N N . ILE A 1 86 ? 13.148 -7.500 -26.600 1.00 92.00 86 ILE A N 1
ATOM 658 C CA . ILE A 1 86 ? 13.150 -6.576 -27.717 1.00 92.00 86 ILE A CA 1
ATOM 659 C C . ILE A 1 86 ? 13.483 -5.173 -27.224 1.00 92.00 86 ILE A C 1
ATOM 661 O O . ILE A 1 86 ? 12.935 -4.693 -26.227 1.00 92.00 86 ILE A O 1
ATOM 665 N N . LEU A 1 87 ? 14.412 -4.524 -27.913 1.00 93.12 87 LEU A N 1
ATOM 666 C CA . LEU A 1 87 ? 14.877 -3.176 -27.641 1.00 93.12 87 LEU A CA 1
ATOM 667 C C . LEU A 1 87 ? 14.555 -2.286 -28.834 1.00 93.12 87 LEU A C 1
ATOM 669 O O . LEU A 1 87 ? 14.938 -2.571 -29.965 1.00 93.12 87 LEU A O 1
ATOM 673 N N . TYR A 1 88 ? 13.903 -1.170 -28.548 1.00 93.12 88 TYR A N 1
ATOM 674 C CA . TYR A 1 88 ? 13.591 -0.111 -29.490 1.00 93.12 88 TYR A CA 1
ATOM 675 C C . TYR A 1 88 ? 14.402 1.128 -29.152 1.00 93.12 88 TYR A C 1
ATOM 677 O O . TYR A 1 88 ? 14.322 1.643 -28.037 1.00 93.12 88 TYR A O 1
ATOM 685 N N . ALA A 1 89 ? 15.142 1.642 -30.122 1.00 91.62 89 ALA A N 1
ATOM 686 C CA . ALA A 1 89 ? 15.830 2.914 -30.033 1.00 91.62 89 ALA A CA 1
ATOM 687 C C . ALA A 1 89 ? 15.134 3.929 -30.943 1.00 91.62 89 ALA A C 1
ATOM 689 O O . ALA A 1 89 ? 14.859 3.671 -32.112 1.00 91.62 89 ALA A O 1
ATOM 690 N N . SER A 1 90 ? 14.850 5.109 -30.398 1.00 90.38 90 SER A N 1
ATOM 691 C CA . SER A 1 90 ? 14.208 6.205 -31.146 1.00 90.38 90 SER A CA 1
ATOM 692 C C . SER A 1 90 ? 15.100 6.820 -32.233 1.00 90.38 90 SER A C 1
ATOM 694 O O . SER A 1 90 ? 14.592 7.495 -33.122 1.00 90.38 90 SER A O 1
ATOM 696 N N . LEU A 1 91 ? 16.412 6.581 -32.169 1.00 92.56 91 LEU A N 1
ATOM 697 C CA . LEU A 1 91 ? 17.399 6.913 -33.195 1.00 92.56 91 LEU A CA 1
ATOM 698 C C . LEU A 1 91 ? 18.310 5.696 -33.419 1.00 92.56 91 LEU A C 1
ATOM 700 O O . LEU A 1 91 ? 18.465 4.909 -32.480 1.00 92.56 91 LEU A O 1
ATOM 704 N N . PRO A 1 92 ? 18.929 5.549 -34.607 1.00 95.56 92 PRO A N 1
ATOM 705 C CA . PRO A 1 92 ? 19.884 4.478 -34.863 1.00 95.56 92 PRO A CA 1
ATOM 706 C C . PRO A 1 92 ? 20.982 4.431 -33.796 1.00 95.56 92 PRO A C 1
ATOM 708 O O . PRO A 1 92 ? 21.605 5.452 -33.491 1.00 95.56 92 PRO A O 1
ATOM 711 N N . ILE A 1 93 ? 21.227 3.249 -33.237 1.00 93.94 93 ILE A N 1
ATOM 712 C CA . ILE A 1 93 ? 22.254 3.011 -32.220 1.00 93.94 93 ILE A CA 1
ATOM 713 C C . ILE A 1 93 ? 23.066 1.783 -32.607 1.00 93.94 93 ILE A C 1
ATOM 715 O O . ILE A 1 93 ? 22.517 0.737 -32.922 1.00 93.94 93 ILE A O 1
ATOM 719 N N . LYS A 1 94 ? 24.393 1.886 -32.590 1.00 94.56 94 LYS A N 1
ATOM 720 C CA . LYS A 1 94 ? 25.245 0.711 -32.788 1.00 94.56 94 LYS A CA 1
ATOM 721 C C . LYS A 1 94 ? 25.388 -0.009 -31.457 1.00 94.56 94 LYS A C 1
ATOM 723 O O . LYS A 1 94 ? 25.931 0.562 -30.512 1.00 94.56 94 LYS A O 1
ATOM 728 N N . LEU A 1 95 ? 24.876 -1.233 -31.405 1.00 93.44 95 LEU A N 1
ATOM 729 C CA . LEU A 1 95 ? 25.006 -2.120 -30.261 1.00 93.44 95 LEU A CA 1
ATOM 730 C C . LEU A 1 95 ? 25.945 -3.270 -30.604 1.00 93.44 95 LEU A C 1
ATOM 732 O O . LEU A 1 95 ? 25.820 -3.883 -31.663 1.00 93.44 95 LEU A O 1
ATOM 736 N N . SER A 1 96 ? 26.846 -3.557 -29.676 1.00 92.44 96 SER A N 1
ATOM 737 C CA . SER A 1 96 ? 27.696 -4.744 -29.678 1.00 92.44 96 SER A CA 1
ATOM 738 C C . SER A 1 96 ? 27.339 -5.592 -28.468 1.00 92.44 96 SER A C 1
ATOM 740 O O . SER A 1 96 ? 26.882 -5.056 -27.459 1.00 92.44 96 SER A O 1
ATOM 742 N N . HIS A 1 97 ? 27.555 -6.902 -28.536 1.00 92.88 97 HIS A N 1
ATOM 743 C CA . HIS A 1 97 ? 27.303 -7.781 -27.402 1.00 92.88 97 HIS A CA 1
ATOM 744 C C . HIS A 1 97 ? 28.477 -8.724 -27.148 1.00 92.88 97 HIS A C 1
ATOM 746 O O . HIS A 1 97 ? 29.181 -9.127 -28.070 1.00 92.88 97 HIS A O 1
ATOM 752 N N . GLU A 1 98 ? 28.632 -9.082 -25.881 1.00 92.88 98 GLU A N 1
ATOM 753 C CA . GLU A 1 98 ? 29.496 -10.148 -25.384 1.00 92.88 98 GLU A CA 1
ATOM 754 C C . GLU A 1 98 ? 28.612 -11.297 -24.865 1.00 92.88 98 GLU A C 1
ATOM 756 O O . GLU A 1 98 ? 27.435 -11.410 -25.227 1.00 92.88 98 GLU A O 1
ATOM 761 N N . LEU A 1 99 ? 29.152 -12.159 -23.996 1.00 92.94 99 LEU A N 1
ATOM 762 C CA . LEU A 1 99 ? 28.407 -13.283 -23.425 1.00 92.94 99 LEU A CA 1
ATOM 763 C C . LEU A 1 99 ? 27.198 -12.839 -22.588 1.00 92.94 99 LEU A C 1
ATOM 765 O O . LEU A 1 99 ? 26.166 -13.496 -22.626 1.00 92.94 99 LEU A O 1
ATOM 769 N N . SER A 1 100 ? 27.317 -11.767 -21.807 1.00 89.00 100 SER A N 1
ATOM 770 C CA . SER A 1 100 ? 26.296 -11.359 -20.827 1.00 89.00 100 SER A CA 1
ATOM 771 C C . SER A 1 100 ? 26.140 -9.839 -20.717 1.00 89.00 100 SER A C 1
ATOM 773 O O . SER A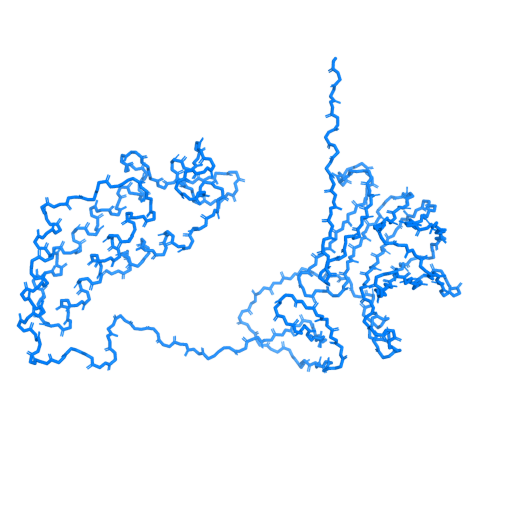 1 100 ? 25.657 -9.317 -19.709 1.00 89.00 100 SER A O 1
ATOM 775 N N . GLU A 1 101 ? 26.596 -9.116 -21.736 1.00 87.12 101 GLU A N 1
ATOM 776 C CA . GLU A 1 101 ? 26.598 -7.659 -21.768 1.00 87.12 101 GLU A CA 1
ATOM 777 C C . GLU A 1 101 ? 26.338 -7.162 -23.192 1.00 87.12 101 GLU A C 1
ATOM 779 O O . GLU A 1 101 ? 26.885 -7.703 -24.149 1.00 87.12 101 GLU A O 1
ATOM 784 N N . ILE A 1 102 ? 25.508 -6.129 -23.324 1.00 90.25 102 ILE A N 1
ATOM 785 C CA . ILE A 1 102 ? 25.274 -5.375 -24.558 1.00 90.25 102 ILE A CA 1
ATOM 786 C C . ILE A 1 102 ? 25.758 -3.951 -24.310 1.00 90.25 102 ILE A C 1
ATOM 788 O O . ILE A 1 102 ? 25.349 -3.320 -23.335 1.00 90.25 102 ILE A O 1
ATOM 792 N N . THR A 1 103 ? 26.603 -3.433 -25.193 1.00 87.88 103 THR A N 1
ATOM 793 C CA . THR A 1 103 ? 27.213 -2.107 -25.067 1.00 87.88 103 THR A CA 1
ATOM 794 C C . THR A 1 103 ? 26.931 -1.235 -26.281 1.00 87.88 103 THR A C 1
ATOM 796 O O . THR A 1 103 ? 26.660 -1.730 -27.377 1.00 87.88 103 THR A O 1
ATOM 799 N N . SER A 1 104 ? 26.993 0.081 -26.086 1.00 88.69 104 SER A N 1
ATOM 800 C CA . SER A 1 104 ? 26.869 1.069 -27.154 1.00 88.69 104 SER A CA 1
ATOM 801 C C . SER A 1 104 ? 27.962 2.127 -27.076 1.00 88.69 104 SER A C 1
ATOM 803 O O . SER A 1 104 ? 28.471 2.451 -26.001 1.00 88.69 104 SER A O 1
ATOM 805 N N . GLU A 1 105 ? 28.236 2.770 -28.209 1.00 88.81 105 GLU A N 1
ATOM 806 C CA . GLU A 1 105 ? 28.866 4.092 -28.205 1.00 88.81 105 GLU A CA 1
ATOM 807 C C . GLU A 1 105 ? 27.945 5.140 -27.550 1.00 88.81 105 GLU A C 1
ATOM 809 O O . GLU A 1 105 ? 26.817 4.849 -27.139 1.00 88.81 105 GLU A O 1
ATOM 814 N N . ALA A 1 106 ? 28.422 6.382 -27.439 1.00 84.56 106 ALA A N 1
ATOM 815 C CA . ALA A 1 106 ? 27.646 7.463 -26.849 1.00 84.56 106 ALA A CA 1
ATOM 816 C C . ALA A 1 106 ? 26.305 7.668 -27.575 1.00 84.56 106 ALA A C 1
ATOM 818 O O . ALA A 1 106 ? 26.266 8.022 -28.751 1.00 84.56 106 ALA A O 1
ATOM 819 N N . PHE A 1 107 ? 25.205 7.490 -26.845 1.00 85.94 107 PHE A N 1
ATOM 820 C CA . PHE A 1 107 ? 23.843 7.638 -27.349 1.00 85.94 107 PHE A CA 1
ATOM 821 C C . PHE A 1 107 ? 23.111 8.760 -26.611 1.00 85.94 107 PHE A C 1
ATOM 823 O O . PHE A 1 107 ? 23.385 9.015 -25.441 1.00 85.94 107 PHE A O 1
ATOM 830 N N . SER A 1 108 ? 22.186 9.448 -27.282 1.00 85.94 108 SER A N 1
ATOM 831 C CA . SER A 1 108 ? 21.398 10.535 -26.688 1.00 85.94 108 SER A CA 1
ATOM 832 C C . SER A 1 108 ? 19.993 10.563 -27.269 1.00 85.94 108 SER A C 1
ATOM 834 O O . SER A 1 108 ? 19.678 11.398 -28.114 1.00 85.94 108 SER A O 1
ATOM 836 N N . SER A 1 109 ? 19.158 9.625 -26.841 1.00 87.00 109 SER A N 1
ATOM 837 C CA . SER A 1 109 ? 17.730 9.629 -27.142 1.00 87.00 109 SER A CA 1
ATOM 838 C C . SER A 1 109 ? 16.988 8.666 -26.208 1.00 87.00 109 SER A C 1
ATOM 840 O O . SER A 1 109 ? 17.473 8.317 -25.131 1.00 87.00 109 SER A O 1
ATOM 842 N N . ILE A 1 110 ? 15.799 8.224 -26.603 1.00 86.50 110 ILE A N 1
ATOM 843 C CA . ILE A 1 110 ? 14.972 7.276 -25.855 1.00 86.50 110 ILE A CA 1
ATOM 844 C C . ILE A 1 110 ? 15.239 5.840 -26.316 1.00 86.50 110 ILE A C 1
ATOM 846 O O . ILE A 1 110 ? 15.292 5.579 -27.523 1.00 86.50 110 ILE A O 1
ATOM 850 N N . ILE A 1 111 ? 15.337 4.929 -25.348 1.00 88.00 111 ILE A N 1
ATOM 851 C CA . ILE A 1 111 ? 15.340 3.476 -25.522 1.00 88.00 111 ILE A CA 1
ATOM 852 C C . ILE A 1 111 ? 14.138 2.886 -24.788 1.00 88.00 111 ILE A C 1
ATOM 854 O O . ILE A 1 111 ? 13.830 3.290 -23.665 1.00 88.00 111 ILE A 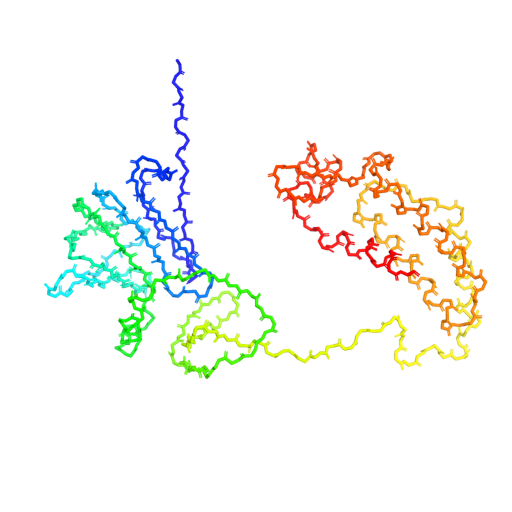O 1
ATOM 858 N N . ARG A 1 112 ? 13.464 1.913 -25.396 1.00 88.12 112 ARG A N 1
ATOM 859 C CA . ARG A 1 112 ? 12.426 1.107 -24.753 1.00 88.12 112 ARG A CA 1
ATOM 860 C C . ARG A 1 112 ? 12.792 -0.361 -24.840 1.00 88.12 112 ARG A C 1
ATOM 862 O O . ARG A 1 112 ? 13.216 -0.810 -25.894 1.00 88.12 112 ARG A O 1
ATOM 869 N N . ILE A 1 113 ? 12.625 -1.097 -23.752 1.00 89.62 113 ILE A N 1
ATOM 870 C CA . ILE A 1 113 ? 12.930 -2.528 -23.687 1.00 89.62 113 ILE A CA 1
ATOM 871 C C . ILE A 1 113 ? 11.683 -3.249 -23.187 1.00 89.62 113 ILE A C 1
ATOM 873 O O . ILE A 1 113 ? 11.078 -2.805 -22.210 1.00 89.62 113 ILE A O 1
ATOM 877 N N . ALA A 1 114 ? 11.295 -4.330 -23.853 1.00 87.25 114 ALA A N 1
ATOM 878 C CA . ALA A 1 114 ? 10.162 -5.160 -23.466 1.00 87.25 114 ALA A CA 1
ATOM 879 C C . ALA A 1 114 ? 10.544 -6.642 -23.485 1.00 87.25 114 ALA A C 1
ATOM 881 O O . ALA A 1 114 ? 11.344 -7.078 -24.315 1.00 87.25 114 ALA A O 1
ATOM 882 N N . LEU A 1 115 ? 9.941 -7.410 -22.578 1.00 87.44 115 LEU A N 1
ATOM 883 C CA . LEU A 1 115 ? 9.946 -8.868 -22.655 1.00 87.44 115 LEU A CA 1
ATOM 884 C C . LEU A 1 115 ? 9.066 -9.278 -23.847 1.00 87.44 115 LEU A C 1
ATOM 886 O O . LEU A 1 115 ? 7.947 -8.770 -23.980 1.00 87.44 115 LEU A O 1
ATOM 890 N N . PHE A 1 116 ? 9.566 -10.169 -24.702 1.00 84.50 116 PHE A N 1
ATOM 891 C CA . PHE A 1 116 ? 8.930 -10.559 -25.963 1.00 84.50 116 PHE A CA 1
ATOM 892 C C . PHE A 1 116 ? 8.335 -11.981 -25.884 1.00 84.50 116 PHE A C 1
ATOM 894 O O . PHE A 1 116 ? 8.982 -12.953 -26.260 1.00 84.50 116 PHE A O 1
ATOM 901 N N . PRO A 1 117 ? 7.104 -12.149 -25.377 1.00 72.56 117 PRO A N 1
ATOM 902 C CA . PRO A 1 117 ? 6.568 -13.477 -25.103 1.00 72.56 117 PRO A CA 1
ATOM 903 C C . PRO A 1 117 ? 6.438 -14.322 -26.381 1.00 72.56 117 PRO A C 1
ATOM 905 O O . PRO A 1 117 ? 5.929 -13.857 -27.405 1.00 72.56 117 PRO A O 1
ATOM 908 N N . ASP A 1 118 ? 6.879 -15.578 -26.284 1.00 70.69 118 ASP A N 1
ATOM 909 C CA . ASP A 1 118 ? 6.665 -16.667 -27.246 1.00 70.69 118 ASP A CA 1
ATOM 910 C C . ASP A 1 118 ? 7.235 -16.478 -28.667 1.00 70.69 118 ASP A C 1
ATOM 912 O O . ASP A 1 118 ? 6.895 -17.257 -29.556 1.00 70.69 118 ASP A O 1
ATOM 916 N N . PHE A 1 119 ? 8.082 -15.465 -28.912 1.00 68.88 119 PHE A N 1
ATOM 917 C CA . PHE A 1 119 ? 8.659 -15.149 -30.239 1.00 68.88 119 PHE A CA 1
ATOM 918 C C . PHE A 1 119 ? 7.635 -15.096 -31.381 1.00 68.88 119 PHE A C 1
ATOM 920 O O . PHE A 1 119 ? 7.939 -15.340 -32.550 1.00 68.88 119 PHE A O 1
ATOM 927 N N . ASN A 1 120 ? 6.387 -14.809 -31.033 1.00 75.88 120 ASN A N 1
ATOM 928 C CA . ASN A 1 120 ? 5.282 -14.845 -31.963 1.00 75.88 120 ASN A CA 1
ATOM 929 C C . ASN A 1 120 ? 5.249 -13.526 -32.737 1.00 75.88 120 ASN A C 1
ATOM 931 O O . ASN A 1 120 ? 5.165 -12.459 -32.127 1.00 75.88 120 ASN A O 1
ATOM 935 N N . SER A 1 121 ? 5.237 -13.595 -34.069 1.00 77.75 121 SER A N 1
ATOM 936 C CA . SER A 1 121 ? 5.172 -12.410 -34.933 1.00 77.75 121 SER A CA 1
ATOM 937 C C . SER A 1 121 ? 3.986 -11.498 -34.592 1.00 77.75 121 SER A C 1
ATOM 939 O O . SER A 1 121 ? 4.105 -10.282 -34.654 1.00 77.75 121 SER A O 1
ATOM 941 N N . LYS A 1 122 ? 2.861 -12.059 -34.120 1.00 79.56 122 LYS A N 1
ATOM 942 C CA . LYS A 1 122 ? 1.707 -11.265 -33.659 1.00 79.56 122 LYS A CA 1
ATOM 943 C C . LYS A 1 122 ? 2.023 -10.407 -32.429 1.00 79.56 122 LYS A C 1
ATOM 945 O O . LYS A 1 122 ? 1.523 -9.292 -32.313 1.00 79.56 122 LYS A O 1
ATOM 950 N N . ASN A 1 123 ? 2.820 -10.930 -31.498 1.00 79.88 123 ASN A N 1
ATOM 951 C CA . ASN A 1 123 ? 3.228 -10.209 -30.290 1.00 79.88 123 ASN A CA 1
ATOM 952 C C . ASN A 1 123 ? 4.241 -9.112 -30.641 1.00 79.88 123 ASN A C 1
ATOM 954 O O . ASN A 1 123 ? 4.213 -8.029 -30.055 1.00 79.88 123 ASN A O 1
ATOM 958 N N . GLU A 1 124 ? 5.092 -9.382 -31.631 1.00 85.62 124 GLU A N 1
ATOM 959 C CA . GLU A 1 124 ? 6.035 -8.417 -32.189 1.00 85.62 124 GLU A CA 1
ATOM 960 C C . GLU A 1 124 ? 5.306 -7.240 -32.844 1.00 85.62 124 GLU A C 1
ATOM 962 O O . GLU A 1 124 ? 5.577 -6.099 -32.483 1.00 85.62 124 GLU A O 1
ATOM 967 N N . ASP A 1 125 ? 4.305 -7.505 -33.692 1.00 85.25 125 ASP A N 1
ATOM 968 C CA . ASP A 1 125 ? 3.486 -6.473 -34.347 1.00 85.25 125 ASP A CA 1
ATOM 969 C C . ASP A 1 125 ? 2.800 -5.543 -33.330 1.00 85.25 125 ASP A C 1
ATOM 971 O O . ASP A 1 125 ? 2.694 -4.329 -33.536 1.00 85.25 125 ASP A O 1
ATOM 975 N N . ILE A 1 126 ? 2.330 -6.101 -32.206 1.00 81.88 126 ILE A N 1
ATOM 976 C CA . ILE A 1 126 ? 1.733 -5.325 -31.111 1.00 81.88 126 ILE A CA 1
ATOM 977 C C . ILE A 1 126 ? 2.791 -4.413 -30.477 1.00 81.88 126 ILE A C 1
ATOM 979 O O . ILE A 1 126 ? 2.557 -3.211 -30.334 1.00 81.88 126 ILE A O 1
ATOM 983 N N . LEU A 1 127 ? 3.956 -4.952 -30.111 1.00 84.62 127 LEU A N 1
ATOM 984 C CA . LEU A 1 127 ? 5.031 -4.169 -29.498 1.00 84.62 127 LEU A CA 1
ATOM 985 C C . LEU A 1 127 ? 5.555 -3.077 -30.448 1.00 84.62 127 LEU A C 1
ATOM 987 O O . LEU A 1 127 ? 5.701 -1.925 -30.026 1.00 84.62 127 LEU A O 1
ATOM 991 N N . ASP A 1 128 ? 5.749 -3.404 -31.725 1.00 87.25 128 ASP A N 1
ATOM 992 C CA . ASP A 1 128 ? 6.155 -2.473 -32.780 1.00 87.25 128 ASP A CA 1
ATOM 993 C C . ASP A 1 128 ? 5.164 -1.312 -32.898 1.00 87.25 128 ASP A C 1
ATOM 995 O O . ASP A 1 128 ? 5.554 -0.141 -32.915 1.00 87.25 128 ASP A O 1
ATOM 999 N N . LYS A 1 129 ? 3.863 -1.620 -32.919 1.00 84.56 129 LYS A N 1
ATOM 1000 C CA . LYS A 1 129 ? 2.804 -0.614 -33.041 1.00 84.56 129 LYS A CA 1
ATOM 1001 C C . LYS A 1 129 ? 2.794 0.373 -31.874 1.00 84.56 129 LYS A C 1
ATOM 1003 O O . LYS A 1 129 ? 2.529 1.557 -32.089 1.00 84.56 129 LYS A O 1
ATOM 1008 N N . TYR A 1 130 ? 3.074 -0.084 -30.649 1.00 79.12 130 TYR A N 1
ATOM 1009 C CA . TYR A 1 130 ? 2.962 0.759 -29.450 1.00 79.12 130 TYR A CA 1
ATOM 1010 C C . TYR A 1 130 ? 4.288 1.350 -28.942 1.00 79.12 130 TYR A C 1
ATOM 1012 O O . TYR A 1 130 ? 4.296 2.115 -27.969 1.00 79.12 130 TYR A O 1
ATOM 1020 N N . THR A 1 131 ? 5.405 1.089 -29.626 1.00 79.50 131 THR A N 1
ATOM 1021 C CA . THR A 1 131 ? 6.735 1.589 -29.232 1.00 79.50 131 THR A CA 1
ATOM 1022 C C . THR A 1 131 ? 6.884 3.119 -29.312 1.00 79.50 131 THR A C 1
ATOM 1024 O O . THR A 1 131 ? 7.696 3.708 -28.595 1.00 79.50 131 THR A O 1
ATOM 1027 N N . GLN A 1 132 ? 6.050 3.808 -30.097 1.00 70.12 132 GLN A N 1
ATOM 1028 C CA . GLN A 1 132 ? 6.112 5.272 -30.246 1.00 70.12 132 GLN A CA 1
ATOM 1029 C C . GLN A 1 132 ? 5.355 6.047 -29.151 1.00 70.12 132 GLN A C 1
ATOM 1031 O O . GLN A 1 132 ? 5.607 7.235 -28.952 1.00 70.12 132 GLN A O 1
ATOM 1036 N N . PHE A 1 133 ? 4.461 5.394 -28.400 1.00 65.50 133 PHE A N 1
ATOM 1037 C CA . PHE A 1 133 ? 3.674 6.054 -27.353 1.00 65.50 133 PHE A CA 1
ATOM 1038 C C . PHE A 1 133 ? 4.466 6.143 -26.045 1.00 65.50 133 PHE A C 1
ATOM 1040 O O . PHE A 1 133 ? 4.605 5.162 -25.312 1.00 65.50 133 PHE A O 1
ATOM 1047 N N . LEU A 1 134 ? 5.002 7.328 -25.751 1.00 62.09 134 LEU A N 1
ATOM 1048 C CA . LEU A 1 134 ? 5.692 7.603 -24.492 1.00 62.09 134 LEU A CA 1
ATOM 1049 C C . LEU A 1 134 ? 4.703 7.614 -23.325 1.00 62.09 134 LEU A C 1
ATOM 1051 O O . LEU A 1 134 ? 3.621 8.178 -23.436 1.00 62.09 134 LEU A O 1
ATOM 1055 N N . LEU A 1 135 ? 5.103 7.020 -22.195 1.00 56.59 135 LEU A N 1
ATOM 1056 C CA . LEU A 1 135 ? 4.262 6.879 -21.003 1.00 56.59 135 LEU A CA 1
ATOM 1057 C C . LEU A 1 135 ? 3.766 8.248 -20.492 1.00 56.59 135 LEU A C 1
ATOM 1059 O O . LEU A 1 135 ? 4.579 8.987 -19.908 1.00 56.59 135 LEU A O 1
ATOM 1063 N N . PRO A 1 136 ? 2.461 8.572 -20.602 1.00 49.56 136 PRO A N 1
ATOM 1064 C CA . PRO A 1 136 ? 1.914 9.791 -20.020 1.00 49.56 136 PRO A CA 1
ATOM 1065 C C . PRO A 1 136 ? 1.935 9.733 -18.480 1.00 49.56 136 PRO A C 1
ATOM 1067 O O . PRO A 1 136 ? 2.396 8.772 -17.848 1.00 49.56 136 PRO A O 1
ATOM 1070 N N . SER A 1 137 ? 1.498 10.812 -17.838 1.00 51.59 137 SER A N 1
ATOM 1071 C CA . SER A 1 137 ? 1.097 10.778 -16.429 1.00 51.59 137 SER A CA 1
ATOM 1072 C C . SER A 1 137 ? -0.123 9.868 -16.273 1.00 51.59 137 SER A C 1
ATOM 1074 O O . SER A 1 137 ? -1.104 10.056 -16.987 1.00 51.59 137 SER A O 1
ATOM 1076 N N . VAL A 1 138 ? -0.075 8.914 -15.344 1.00 52.19 138 VAL A N 1
ATOM 1077 C CA . VAL A 1 138 ? -1.230 8.072 -15.000 1.00 52.19 138 VAL A CA 1
ATOM 1078 C C . VAL A 1 138 ? -2.044 8.765 -13.918 1.00 52.19 138 VAL A C 1
ATOM 1080 O O . VAL A 1 138 ? -1.480 9.259 -12.941 1.00 52.19 138 VAL A O 1
ATOM 1083 N N . SER A 1 139 ? -3.363 8.784 -14.078 1.00 49.94 139 SER A N 1
ATOM 1084 C CA . SER A 1 139 ? -4.302 9.205 -13.043 1.00 49.94 139 SER A CA 1
ATOM 1085 C C . SER A 1 139 ? -5.409 8.166 -12.892 1.00 49.94 139 SER A C 1
ATOM 1087 O O . SER A 1 139 ? -5.898 7.603 -13.870 1.00 49.94 139 SER A O 1
ATOM 1089 N N . LEU A 1 140 ? -5.804 7.903 -11.648 1.00 48.25 140 LEU A N 1
ATOM 1090 C CA . LEU A 1 140 ? -7.001 7.130 -11.341 1.00 48.25 140 LEU A CA 1
ATOM 1091 C C . LEU A 1 140 ? -8.155 8.115 -11.160 1.00 48.25 140 LEU A C 1
ATOM 1093 O O . LEU A 1 140 ? -8.062 9.046 -10.360 1.00 48.25 140 LEU A O 1
ATOM 1097 N N . SER A 1 141 ? -9.238 7.930 -11.912 1.00 55.75 141 SER A N 1
ATOM 1098 C CA . SER A 1 141 ? -10.455 8.730 -11.766 1.00 55.75 141 SER A CA 1
ATOM 1099 C C . SER A 1 141 ? -11.693 7.845 -11.881 1.00 55.75 141 SER A C 1
ATOM 1101 O O . SER A 1 141 ? -11.713 6.887 -12.649 1.00 55.75 141 SER A O 1
ATOM 1103 N N . GLN A 1 142 ? -12.737 8.161 -11.116 1.00 49.16 142 GLN A N 1
ATOM 1104 C CA . GLN A 1 142 ? -14.032 7.483 -11.192 1.00 49.16 142 GLN A CA 1
ATOM 1105 C C . GLN A 1 142 ? -14.871 8.083 -12.336 1.00 49.16 142 GLN A C 1
ATOM 1107 O O . GLN A 1 142 ? -15.831 8.806 -12.081 1.00 49.16 142 GLN A O 1
ATOM 1112 N N . LYS A 1 143 ? -14.492 7.865 -13.603 1.00 46.72 143 LYS A N 1
ATOM 1113 C CA . LYS A 1 143 ? -15.267 8.305 -14.786 1.00 46.72 143 LYS A CA 1
ATOM 1114 C C . LYS A 1 143 ? -15.119 7.342 -15.978 1.00 46.72 143 LYS A C 1
ATOM 1116 O O . LYS A 1 143 ? -14.227 6.506 -16.005 1.00 46.72 143 LYS A O 1
ATOM 1121 N N . VAL A 1 144 ? -16.060 7.443 -16.922 1.00 42.16 144 VAL A N 1
ATOM 1122 C CA . VAL A 1 144 ? -16.388 6.455 -17.978 1.00 42.16 144 VAL A CA 1
ATOM 1123 C C . VAL A 1 144 ? -15.682 6.746 -19.330 1.00 42.16 144 VAL A C 1
ATOM 1125 O O . VAL A 1 144 ? -15.459 7.914 -19.638 1.00 42.16 144 VAL A O 1
ATOM 1128 N N . ILE A 1 145 ? -15.542 5.692 -20.172 1.00 48.00 145 ILE A N 1
ATOM 1129 C CA . ILE A 1 145 ? -15.333 5.633 -21.661 1.00 48.00 145 ILE A CA 1
ATOM 1130 C C . ILE A 1 145 ? -13.834 5.693 -22.103 1.00 48.00 145 ILE A C 1
ATOM 1132 O O . ILE A 1 145 ? -13.090 6.375 -21.399 1.00 48.00 145 ILE A O 1
ATOM 1136 N N . PRO A 1 146 ? -13.322 5.052 -23.207 1.00 50.66 146 PRO A N 1
ATOM 1137 C CA . PRO A 1 146 ? -13.905 4.308 -24.351 1.00 50.66 146 PRO A CA 1
ATOM 1138 C C . PRO A 1 146 ? -13.501 2.811 -24.467 1.00 50.66 146 PRO A C 1
ATOM 1140 O O . PRO A 1 146 ? -13.016 2.198 -23.526 1.00 50.66 146 PRO A O 1
ATOM 1143 N N . MET A 1 147 ? -13.802 2.227 -25.637 1.00 46.25 147 MET A N 1
ATOM 1144 C CA . MET A 1 147 ? -13.636 0.833 -26.068 1.00 46.25 147 MET A CA 1
ATOM 1145 C C . MET A 1 147 ? -12.240 0.256 -25.775 1.00 46.25 147 MET A C 1
ATOM 1147 O O . MET A 1 147 ? -11.249 0.696 -26.352 1.00 46.25 147 MET A O 1
ATOM 1151 N N . LEU A 1 148 ? -12.191 -0.780 -24.933 1.00 52.69 148 LEU A N 1
ATOM 1152 C CA . LEU A 1 148 ? -11.014 -1.632 -24.778 1.00 52.69 148 LEU A CA 1
ATOM 1153 C C . LEU A 1 148 ? -10.928 -2.618 -25.940 1.00 52.69 148 LEU A C 1
ATOM 1155 O O . LEU A 1 148 ? -11.914 -3.288 -26.260 1.00 52.69 148 LEU A O 1
ATOM 1159 N N . HIS A 1 149 ? -9.730 -2.783 -26.495 1.00 58.88 149 HIS A N 1
ATOM 1160 C CA . HIS A 1 149 ? -9.409 -3.977 -27.267 1.00 58.88 149 HIS A CA 1
ATOM 1161 C C . HIS A 1 149 ? -8.581 -4.917 -26.390 1.00 58.88 149 HIS A C 1
ATOM 1163 O O . HIS A 1 149 ? -7.465 -4.582 -25.986 1.00 58.88 149 HIS A O 1
ATOM 1169 N N . PHE A 1 150 ? -9.151 -6.078 -26.074 1.00 61.44 150 PHE A N 1
ATOM 1170 C CA . PHE A 1 150 ? -8.447 -7.138 -25.366 1.00 61.44 150 PHE A CA 1
ATOM 1171 C C . PHE A 1 150 ? -7.661 -7.975 -26.367 1.00 61.44 150 PHE A C 1
ATOM 1173 O O . PHE A 1 150 ? -8.220 -8.445 -27.357 1.00 61.44 150 PHE A O 1
ATOM 1180 N N . PHE A 1 151 ? -6.387 -8.210 -26.078 1.00 63.38 151 PHE A N 1
ATOM 1181 C CA . PHE A 1 151 ? -5.589 -9.194 -26.795 1.00 63.38 151 PHE A CA 1
ATOM 1182 C C . PHE A 1 151 ? -5.511 -10.439 -25.925 1.00 63.38 151 PHE A C 1
ATOM 1184 O O . PHE A 1 151 ? -4.567 -10.604 -25.158 1.00 63.38 151 PHE A O 1
ATOM 1191 N N . SER A 1 152 ? -6.518 -11.311 -26.031 1.00 63.31 152 SER A N 1
ATOM 1192 C CA . SER A 1 152 ? -6.566 -12.571 -25.273 1.00 63.31 152 SER A CA 1
ATOM 1193 C C . SER A 1 152 ? -5.314 -13.423 -25.456 1.00 63.31 152 SER A C 1
ATOM 1195 O O . SER A 1 152 ? -4.990 -14.213 -24.581 1.00 63.31 152 SER A O 1
ATOM 1197 N N . ASP A 1 153 ? -4.609 -13.253 -26.571 1.00 71.00 153 ASP A N 1
ATOM 1198 C CA . ASP A 1 153 ? -3.453 -14.068 -26.934 1.00 71.00 153 ASP A CA 1
ATOM 1199 C C . ASP A 1 153 ? -2.118 -13.404 -26.543 1.00 71.00 153 ASP A C 1
ATOM 1201 O O . ASP A 1 153 ? -1.080 -14.058 -26.582 1.00 71.00 153 ASP A O 1
ATOM 1205 N N . TYR A 1 154 ? -2.130 -12.126 -26.132 1.00 76.31 154 TYR A N 1
ATOM 1206 C CA . TYR A 1 154 ? -0.941 -11.405 -25.667 1.00 76.31 154 TYR A CA 1
ATOM 1207 C C . TYR A 1 154 ? -0.888 -11.420 -24.140 1.00 76.31 154 TYR A C 1
ATOM 1209 O O . TYR A 1 154 ? -1.637 -10.696 -23.474 1.00 76.31 154 TYR A O 1
ATOM 1217 N N . LYS A 1 155 ? -0.021 -12.265 -23.578 1.00 79.38 155 LYS A N 1
ATOM 1218 C CA . LYS A 1 155 ? -0.007 -12.565 -22.144 1.00 79.38 155 LYS A CA 1
ATOM 1219 C C . LYS A 1 155 ? 1.388 -12.540 -21.536 1.00 79.38 155 LYS A C 1
ATOM 1221 O O . LYS A 1 155 ? 2.368 -12.903 -22.179 1.00 79.38 155 LYS A O 1
ATOM 1226 N N . TYR A 1 156 ? 1.444 -12.201 -20.251 1.00 79.94 156 TYR A N 1
ATOM 1227 C CA . TYR A 1 156 ? 2.622 -12.372 -19.405 1.00 79.94 156 TYR A CA 1
ATOM 1228 C C . TYR A 1 156 ? 2.282 -13.197 -18.171 1.00 79.94 156 TYR A C 1
ATOM 1230 O O . TYR A 1 156 ? 1.227 -13.016 -17.570 1.00 79.94 156 TYR A O 1
ATOM 1238 N N . LYS A 1 157 ? 3.192 -14.078 -17.755 1.00 79.81 157 LYS A N 1
ATOM 1239 C CA . LYS A 1 157 ? 3.057 -14.806 -16.488 1.00 79.81 157 LYS A CA 1
ATOM 1240 C C . LYS A 1 157 ? 3.609 -13.952 -15.349 1.00 79.81 157 LYS A C 1
ATOM 1242 O O . LYS A 1 157 ? 4.763 -13.528 -15.403 1.00 79.81 157 LYS A O 1
ATOM 1247 N N . SER A 1 158 ? 2.809 -13.738 -14.313 1.00 77.69 158 SER A N 1
ATOM 1248 C CA . SER A 1 158 ? 3.218 -13.087 -13.070 1.00 77.69 158 SER A CA 1
ATOM 1249 C C . SER A 1 158 ? 2.891 -13.967 -11.860 1.00 77.69 158 SER A C 1
ATOM 1251 O O . SER A 1 158 ? 2.299 -15.040 -11.984 1.00 77.69 158 SER A O 1
ATOM 1253 N N . ILE A 1 159 ? 3.292 -13.507 -10.673 1.00 80.56 159 ILE A N 1
ATOM 1254 C CA . ILE A 1 159 ? 2.920 -14.142 -9.402 1.00 80.56 159 ILE A CA 1
ATOM 1255 C C . ILE A 1 159 ? 1.404 -14.100 -9.141 1.00 80.56 159 ILE A C 1
ATOM 1257 O O . ILE A 1 159 ? 0.895 -14.955 -8.425 1.00 80.56 159 ILE A O 1
ATOM 1261 N N . ASP A 1 160 ? 0.696 -13.158 -9.769 1.00 77.38 160 ASP A N 1
ATOM 1262 C CA . ASP A 1 160 ? -0.752 -12.954 -9.643 1.00 77.38 160 ASP A CA 1
ATOM 1263 C C . ASP A 1 160 ? -1.546 -13.669 -10.754 1.00 77.38 160 ASP A C 1
ATOM 1265 O O . ASP A 1 160 ? -2.763 -13.511 -10.860 1.00 77.38 160 ASP A O 1
ATOM 1269 N N . GLY A 1 161 ? -0.870 -14.467 -11.590 1.00 80.38 161 GLY A N 1
ATOM 1270 C CA . GLY A 1 161 ? -1.465 -15.225 -12.690 1.00 80.38 161 GLY A CA 1
ATOM 1271 C C . GLY A 1 161 ? -1.096 -14.686 -14.073 1.00 80.38 161 GLY A C 1
ATOM 1272 O O . GLY A 1 161 ? 0.001 -14.177 -14.297 1.00 80.38 161 GLY A O 1
ATOM 1273 N N . GLU A 1 162 ? -1.993 -14.860 -15.044 1.00 82.31 162 GLU A N 1
ATOM 1274 C CA . GLU A 1 162 ? -1.785 -14.365 -16.408 1.00 82.31 162 GLU A CA 1
ATOM 1275 C C . GLU A 1 162 ? -2.215 -12.897 -16.523 1.00 82.31 162 GLU A C 1
ATOM 1277 O O . GLU A 1 162 ? -3.392 -12.565 -16.378 1.00 82.31 162 GLU A O 1
ATOM 1282 N N . LEU A 1 163 ? -1.267 -12.016 -16.835 1.00 80.00 163 LEU A N 1
ATOM 1283 C CA . LEU A 1 163 ? -1.530 -10.630 -17.208 1.00 80.00 163 LEU A CA 1
ATOM 1284 C C . LEU A 1 163 ? -1.889 -10.579 -18.694 1.00 80.00 163 LEU A C 1
ATOM 1286 O O . LEU A 1 163 ? -1.108 -11.036 -19.526 1.00 80.00 163 LEU A O 1
ATOM 1290 N N . VAL A 1 164 ? -3.045 -10.010 -19.033 1.00 81.69 164 VAL A N 1
ATOM 1291 C CA . VAL A 1 164 ? -3.546 -9.918 -20.415 1.00 81.69 164 VAL A CA 1
ATOM 1292 C C . VAL A 1 164 ? -3.320 -8.512 -20.967 1.00 81.69 164 VAL A C 1
ATOM 1294 O O . VAL A 1 164 ? -3.620 -7.520 -20.302 1.00 81.69 164 VAL A O 1
ATOM 1297 N N . GLY A 1 165 ? -2.822 -8.424 -22.201 1.00 77.31 165 GLY A N 1
ATOM 1298 C CA . GLY A 1 165 ? -2.629 -7.162 -22.905 1.00 77.31 165 GLY A CA 1
ATOM 1299 C C . GLY A 1 165 ? -3.943 -6.448 -23.215 1.00 77.31 165 GLY A C 1
ATOM 1300 O O . GLY A 1 165 ? -4.858 -7.015 -23.819 1.00 77.31 165 GLY A O 1
ATOM 1301 N N . VAL A 1 166 ? -4.008 -5.169 -22.855 1.00 75.88 166 VAL A N 1
ATOM 1302 C CA . VAL A 1 166 ? -5.117 -4.274 -23.185 1.00 75.88 166 VAL A CA 1
ATOM 1303 C C . VAL A 1 166 ? -4.568 -3.064 -23.924 1.00 75.88 166 VAL A C 1
ATOM 1305 O O . VAL A 1 166 ? -3.573 -2.474 -23.508 1.00 75.88 166 VAL A O 1
ATOM 1308 N N . VAL A 1 167 ? -5.241 -2.675 -25.005 1.00 75.12 167 VAL A N 1
ATOM 1309 C CA . VAL A 1 167 ? -4.983 -1.404 -25.686 1.00 75.12 167 VAL A CA 1
ATOM 1310 C C . VAL A 1 167 ? -6.113 -0.434 -25.386 1.00 75.12 167 VAL A C 1
ATOM 1312 O O . VAL A 1 167 ? -7.282 -0.717 -25.655 1.00 75.12 167 VAL A O 1
A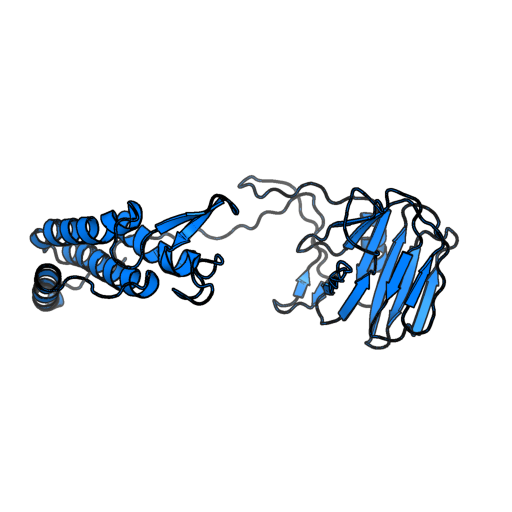TOM 1315 N N . GLY A 1 168 ? -5.723 0.732 -24.885 1.00 69.12 168 GLY A N 1
ATOM 1316 C CA . GLY A 1 168 ? -6.582 1.880 -24.651 1.00 69.12 168 GLY A CA 1
ATOM 1317 C C . GLY A 1 168 ? -5.856 2.912 -23.796 1.00 69.12 168 GLY A C 1
ATOM 1318 O O . GLY A 1 168 ? -4.964 2.567 -23.023 1.00 69.12 168 GLY A O 1
ATOM 1319 N N . ASP A 1 169 ? -6.252 4.176 -23.920 1.00 70.12 169 ASP A N 1
ATOM 1320 C CA . ASP A 1 169 ? -5.743 5.253 -23.058 1.00 70.12 169 ASP A CA 1
ATOM 1321 C C . ASP A 1 169 ? -6.366 5.204 -21.649 1.00 70.12 169 ASP A C 1
ATOM 1323 O O . ASP A 1 169 ? -5.897 5.863 -20.720 1.00 70.12 169 ASP A O 1
ATOM 1327 N N . SER A 1 170 ? -7.435 4.418 -21.481 1.00 66.25 170 SER A N 1
ATOM 1328 C CA . SER A 1 170 ? -8.136 4.191 -20.220 1.00 66.25 170 SER A CA 1
ATOM 1329 C C . SER A 1 170 ? -8.803 2.812 -20.196 1.00 66.25 170 SER A C 1
ATOM 1331 O O . SER A 1 170 ? -9.109 2.220 -21.232 1.00 66.25 170 SER A O 1
ATOM 1333 N N . TRP A 1 171 ? -9.050 2.303 -18.989 1.00 67.94 171 TRP A N 1
ATOM 1334 C CA . TRP A 1 171 ? -9.888 1.132 -18.754 1.00 67.94 171 TRP A CA 1
ATOM 1335 C C . TRP A 1 171 ? -10.700 1.308 -17.473 1.00 67.94 171 TRP A C 1
ATOM 1337 O O . TRP A 1 171 ? -10.288 2.029 -16.564 1.00 67.94 171 TRP A O 1
ATOM 1347 N N . LEU A 1 172 ? -11.871 0.670 -17.414 1.00 72.06 172 LEU A N 1
ATOM 1348 C CA . LEU A 1 172 ? -12.762 0.731 -16.260 1.00 72.06 172 LEU A CA 1
ATOM 1349 C C . LEU A 1 172 ? -12.856 -0.642 -15.603 1.00 72.06 172 LEU A C 1
ATOM 1351 O O . LEU A 1 172 ? -13.420 -1.574 -16.174 1.00 72.06 172 LEU A O 1
ATOM 1355 N N . LEU A 1 173 ? -12.381 -0.730 -14.364 1.00 76.69 173 LEU A N 1
ATOM 1356 C CA . LEU A 1 173 ? -12.710 -1.841 -13.487 1.00 76.69 173 LEU A CA 1
ATOM 1357 C C . LEU A 1 173 ? -14.069 -1.557 -12.838 1.00 76.69 173 LEU A C 1
ATOM 1359 O O . LEU A 1 173 ? -14.185 -0.681 -11.981 1.00 76.69 173 LEU A O 1
ATOM 1363 N N . LYS A 1 174 ? -15.108 -2.283 -13.259 1.00 78.69 174 LYS A N 1
ATOM 1364 C CA . LYS A 1 174 ? -16.411 -2.252 -12.591 1.00 78.69 174 LYS A CA 1
ATOM 1365 C C . LYS A 1 174 ? -16.435 -3.336 -11.522 1.00 78.69 174 LYS A C 1
ATOM 1367 O O . LYS A 1 174 ? -16.352 -4.516 -11.843 1.00 78.69 174 LYS A O 1
ATOM 1372 N N . THR A 1 175 ? -16.573 -2.927 -10.271 1.00 80.19 175 THR A N 1
ATOM 1373 C CA . THR A 1 175 ? -16.839 -3.831 -9.156 1.00 80.19 175 THR A CA 1
ATOM 1374 C C . THR A 1 175 ? -18.304 -3.725 -8.762 1.00 80.19 175 THR A C 1
ATOM 1376 O O . THR A 1 175 ? -18.918 -2.659 -8.875 1.00 80.19 175 THR A O 1
ATOM 1379 N N . ASP A 1 176 ? -18.879 -4.833 -8.308 1.00 87.25 176 ASP A N 1
ATOM 1380 C CA . ASP A 1 176 ? -20.185 -4.780 -7.669 1.00 87.25 176 ASP A CA 1
ATOM 1381 C C . ASP A 1 176 ? -20.052 -4.067 -6.322 1.00 87.25 176 ASP A C 1
ATOM 1383 O O . ASP A 1 176 ? -19.106 -4.291 -5.561 1.00 87.25 176 ASP A O 1
ATOM 1387 N N . SER A 1 177 ? -20.991 -3.165 -6.035 1.00 85.12 177 SER A N 1
ATOM 1388 C CA . SER A 1 177 ? -21.016 -2.478 -4.749 1.00 85.12 177 SER A CA 1
ATOM 1389 C C . SER A 1 177 ? -21.374 -3.479 -3.657 1.00 85.12 177 SER A C 1
ATOM 1391 O O . SER A 1 177 ? -22.434 -4.104 -3.692 1.00 85.12 177 SER A O 1
ATOM 1393 N N . VAL A 1 178 ? -20.495 -3.611 -2.668 1.00 83.31 178 VAL A N 1
ATOM 1394 C CA . VAL A 1 178 ? -20.805 -4.331 -1.436 1.00 83.31 178 VAL A CA 1
ATOM 1395 C C . VAL A 1 178 ? -21.471 -3.343 -0.486 1.00 83.31 178 VAL A C 1
ATOM 1397 O O . VAL A 1 178 ? -20.850 -2.370 -0.059 1.00 83.31 178 VAL A O 1
ATOM 1400 N N . SER A 1 179 ? -22.745 -3.574 -0.167 1.00 85.25 179 SER A N 1
ATOM 1401 C CA . SER A 1 179 ? -23.442 -2.791 0.853 1.00 85.25 179 SER A CA 1
ATOM 1402 C C . SER A 1 179 ? -22.893 -3.163 2.231 1.00 85.25 179 SER A C 1
ATOM 1404 O O . SER A 1 179 ? -22.998 -4.314 2.653 1.00 85.25 179 SER A O 1
ATOM 1406 N N . VAL A 1 180 ? -22.281 -2.195 2.913 1.00 87.81 180 VAL A N 1
ATOM 1407 C CA . VAL A 1 180 ? -21.773 -2.350 4.280 1.00 87.81 180 VAL A CA 1
ATOM 1408 C C . VAL A 1 180 ? -22.686 -1.570 5.218 1.00 87.81 180 VAL A C 1
ATOM 1410 O O . VAL A 1 180 ? -22.875 -0.367 5.047 1.00 87.81 180 VAL A O 1
ATOM 1413 N N . THR A 1 181 ? -23.254 -2.259 6.206 1.00 90.81 181 THR A N 1
ATOM 1414 C CA . THR A 1 181 ? -24.106 -1.683 7.255 1.00 90.81 181 THR A CA 1
ATOM 1415 C C . THR A 1 181 ? -23.510 -1.953 8.633 1.00 90.81 181 THR A C 1
ATOM 1417 O O . THR A 1 18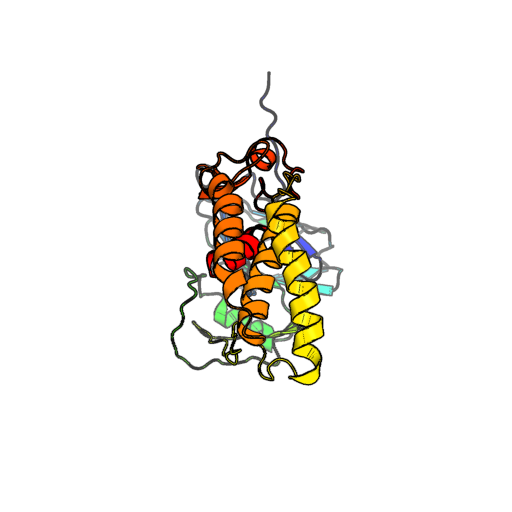1 ? -22.694 -2.858 8.806 1.00 90.81 181 THR A O 1
ATOM 1420 N N . TRP A 1 182 ? -23.923 -1.173 9.631 1.00 92.12 182 TRP A N 1
ATOM 1421 C CA . TRP A 1 182 ? -23.461 -1.320 11.016 1.00 92.12 182 TRP A CA 1
ATOM 1422 C C . TRP A 1 182 ? -24.027 -2.573 11.708 1.00 92.12 182 TRP A C 1
ATOM 1424 O O . TRP A 1 182 ? -23.318 -3.281 12.438 1.00 92.12 182 TRP A O 1
ATOM 1434 N N . HIS A 1 183 ? -25.298 -2.857 11.431 1.00 90.56 183 HIS A N 1
ATOM 1435 C CA . HIS A 1 183 ? -26.093 -3.927 12.032 1.00 90.56 183 HIS A CA 1
ATOM 1436 C C . HIS A 1 183 ? -26.088 -5.194 11.177 1.00 90.56 183 HIS A C 1
ATOM 1438 O O . HIS A 1 183 ? -25.841 -5.146 9.964 1.00 90.56 183 HIS A O 1
ATOM 1444 N N . THR A 1 184 ? -26.363 -6.340 11.803 1.00 85.31 184 THR A N 1
ATOM 1445 C CA . THR A 1 184 ? -26.569 -7.598 11.071 1.00 85.31 184 THR A CA 1
ATOM 1446 C C . THR A 1 184 ? -27.853 -7.543 10.247 1.00 85.31 184 THR A C 1
ATOM 1448 O O . THR A 1 184 ? -28.880 -7.025 10.677 1.00 85.31 184 THR A O 1
ATOM 1451 N N . SER A 1 185 ? -27.828 -8.157 9.065 1.00 86.12 185 SER A N 1
ATOM 1452 C CA . SER A 1 185 ? -28.986 -8.225 8.169 1.00 86.12 185 SER A CA 1
ATOM 1453 C C . SER A 1 185 ? -30.160 -9.040 8.722 1.00 86.12 185 SER A C 1
ATOM 1455 O O . SER A 1 185 ? -31.270 -8.927 8.209 1.00 86.12 185 SER A O 1
ATOM 1457 N N . LYS A 1 186 ? -29.930 -9.877 9.742 1.00 88.00 186 LYS A N 1
ATOM 1458 C CA . LYS A 1 186 ? -30.953 -10.757 10.338 1.00 88.00 186 LYS A CA 1
ATOM 1459 C C . LYS A 1 186 ? -31.359 -10.372 11.762 1.00 88.00 186 LYS A C 1
ATOM 1461 O O . LYS A 1 186 ? -32.264 -11.003 12.300 1.00 88.00 186 LYS A O 1
ATOM 1466 N N . GLY A 1 187 ? -30.696 -9.385 12.364 1.00 86.56 187 GLY A N 1
ATOM 1467 C CA . GLY A 1 187 ? -30.871 -9.056 13.779 1.00 86.56 187 GLY A CA 1
ATOM 1468 C C . GLY A 1 187 ? -30.432 -10.171 14.739 1.00 86.56 187 GLY A C 1
ATOM 1469 O O . GLY A 1 187 ? -29.900 -11.216 14.339 1.00 86.56 187 GLY A O 1
ATOM 1470 N N . VAL A 1 188 ? -30.695 -9.948 16.027 1.00 90.31 188 VAL A N 1
ATOM 1471 C CA . VAL A 1 188 ? -30.507 -10.919 17.113 1.00 90.31 188 VAL A CA 1
ATOM 1472 C C . VAL A 1 188 ? -31.843 -11.571 17.467 1.00 90.31 188 VAL A C 1
ATOM 1474 O O . VAL A 1 188 ? -32.845 -10.885 17.654 1.00 90.31 188 VAL A O 1
ATOM 1477 N N . LYS A 1 189 ? -31.852 -12.901 17.619 1.00 92.50 189 LYS A N 1
ATOM 1478 C CA . LYS A 1 189 ? -33.051 -13.648 18.020 1.00 92.50 189 LYS A CA 1
ATOM 1479 C C . LYS A 1 189 ? -33.498 -13.294 19.439 1.00 92.50 189 LYS A C 1
ATOM 1481 O O . LYS A 1 189 ? -32.680 -13.347 20.358 1.00 92.50 189 LYS A O 1
ATOM 1486 N N . GLU A 1 190 ? -34.787 -13.014 19.611 1.00 91.06 190 GLU A N 1
ATOM 1487 C CA . GLU A 1 190 ? -35.386 -12.537 20.864 1.00 91.06 190 GLU A CA 1
ATOM 1488 C C . GLU A 1 190 ? -35.120 -13.478 22.050 1.00 91.06 190 GLU A C 1
ATOM 1490 O O . GLU A 1 190 ? -34.740 -13.020 23.125 1.00 91.06 190 GLU A O 1
ATOM 1495 N N . GLU A 1 191 ? -35.145 -14.801 21.847 1.00 95.62 191 GLU A N 1
ATOM 1496 C CA . GLU A 1 191 ? -34.872 -15.778 22.914 1.00 95.62 191 GLU A CA 1
ATOM 1497 C C . GLU A 1 191 ? -33.437 -15.722 23.475 1.00 95.62 191 GLU A C 1
ATOM 1499 O O . GLU A 1 191 ? -33.133 -16.327 24.506 1.00 95.62 191 GLU A O 1
ATOM 1504 N N . SER A 1 192 ? -32.527 -15.039 22.776 1.00 95.25 192 SER A N 1
ATOM 1505 C CA . SER A 1 192 ? -31.136 -14.854 23.198 1.00 95.25 192 SER A CA 1
ATOM 1506 C C . SER A 1 192 ? -30.882 -13.494 23.851 1.00 95.25 192 SER A C 1
ATOM 1508 O O . SER A 1 192 ? -29.790 -13.308 24.396 1.00 95.25 192 SER A O 1
ATOM 1510 N N . HIS A 1 193 ? -31.849 -12.565 23.826 1.00 95.00 193 HIS A N 1
ATOM 1511 C CA . HIS A 1 193 ? -31.663 -11.187 24.300 1.00 95.00 193 HIS A CA 1
ATOM 1512 C C . HIS A 1 193 ? -31.208 -11.151 25.755 1.00 95.00 193 HIS A C 1
ATOM 1514 O O . HIS A 1 193 ? -30.143 -10.605 26.018 1.00 95.00 193 HIS A O 1
ATOM 1520 N N . ASP A 1 194 ? -31.898 -11.826 26.674 1.00 95.94 194 ASP A N 1
ATOM 1521 C CA . ASP A 1 194 ? -31.549 -11.802 28.105 1.00 95.94 194 ASP A CA 1
ATOM 1522 C C . ASP A 1 194 ? -30.106 -12.250 28.382 1.00 95.94 194 ASP A C 1
ATOM 1524 O O . ASP A 1 194 ? -29.378 -11.644 29.174 1.00 95.94 194 ASP A O 1
ATOM 1528 N N . LYS A 1 195 ? -29.656 -13.308 27.695 1.00 97.25 195 LYS A N 1
ATOM 1529 C CA . LYS A 1 195 ? -28.286 -13.823 27.837 1.00 97.25 195 LYS A CA 1
ATOM 1530 C C . LYS A 1 195 ? -27.263 -12.838 27.281 1.00 97.25 195 LYS A C 1
ATOM 1532 O O . LYS A 1 195 ? -26.206 -12.657 27.886 1.00 97.25 195 LYS A O 1
ATOM 1537 N N . ILE A 1 196 ? -27.575 -12.212 26.148 1.00 96.81 196 ILE A N 1
ATOM 1538 C CA . ILE A 1 196 ? -26.706 -11.225 25.507 1.00 96.81 196 ILE A CA 1
ATOM 1539 C C . ILE A 1 196 ? -26.636 -9.959 26.354 1.00 96.81 196 ILE A C 1
ATOM 1541 O O . ILE A 1 196 ? -25.534 -9.515 26.649 1.00 96.81 196 ILE A O 1
ATOM 1545 N N . VAL A 1 197 ? -27.767 -9.430 26.822 1.00 97.12 197 VAL A N 1
ATOM 1546 C CA . VAL A 1 197 ? -27.830 -8.265 27.716 1.00 97.12 197 VAL A CA 1
ATOM 1547 C C . VAL A 1 197 ? -27.055 -8.534 29.007 1.00 97.12 197 VAL A C 1
ATOM 1549 O O . VAL A 1 197 ? -26.274 -7.687 29.437 1.00 97.12 197 VAL A O 1
ATOM 1552 N N . SER A 1 198 ? -27.178 -9.730 29.594 1.00 97.50 198 SER A N 1
ATOM 1553 C CA . SER A 1 198 ? -26.416 -10.101 30.795 1.00 97.50 198 SER A CA 1
ATOM 1554 C C . SER A 1 198 ? -24.898 -10.105 30.566 1.00 97.50 198 SER A C 1
ATOM 1556 O O . SER A 1 198 ? -24.146 -9.631 31.420 1.00 97.50 198 SER A O 1
ATOM 1558 N N . ALA A 1 199 ? -24.429 -10.622 29.427 1.00 97.56 199 ALA A N 1
ATOM 1559 C CA . ALA A 1 199 ? -23.009 -10.596 29.073 1.00 97.56 199 ALA A CA 1
ATOM 1560 C C . ALA A 1 199 ? -22.530 -9.170 28.747 1.00 97.56 199 ALA A C 1
ATOM 1562 O O . ALA A 1 199 ? -21.519 -8.716 29.276 1.00 97.56 199 ALA A O 1
ATOM 1563 N N . LEU A 1 200 ? -23.308 -8.443 27.948 1.00 96.81 200 LEU A N 1
ATOM 1564 C CA . LEU A 1 200 ? -23.031 -7.082 27.505 1.00 96.81 200 LEU A CA 1
ATOM 1565 C C . LEU A 1 200 ? -22.936 -6.106 28.676 1.00 96.81 200 LEU A C 1
ATOM 1567 O O . LEU A 1 200 ? -22.022 -5.290 28.717 1.00 96.81 200 LEU A O 1
ATOM 1571 N N . SER A 1 201 ? -23.826 -6.228 29.661 1.00 96.25 201 SER A N 1
ATOM 1572 C CA . SER A 1 201 ? -23.764 -5.439 30.891 1.00 96.25 201 SER A CA 1
ATOM 1573 C C . SER A 1 201 ? -22.434 -5.654 31.626 1.00 96.25 201 SER A C 1
ATOM 1575 O O . SER A 1 201 ? -21.785 -4.681 32.000 1.00 96.25 201 SER A O 1
ATOM 1577 N N . LYS A 1 202 ? -21.956 -6.902 31.747 1.00 96.50 202 LYS A N 1
ATOM 1578 C CA . LYS A 1 202 ? -20.651 -7.196 32.373 1.00 96.50 202 LYS A CA 1
ATOM 1579 C C . LYS A 1 202 ? -19.488 -6.596 31.588 1.00 96.50 202 LYS A C 1
ATOM 1581 O O . LYS A 1 202 ? -18.594 -6.008 32.193 1.00 96.50 202 LYS A O 1
ATOM 1586 N N . ASP A 1 203 ? -19.507 -6.718 30.263 1.00 96.81 203 ASP A N 1
ATOM 1587 C CA . ASP A 1 203 ? -18.445 -6.181 29.409 1.00 96.81 203 ASP A CA 1
ATOM 1588 C C . ASP A 1 203 ? -18.398 -4.645 29.465 1.00 96.81 203 ASP A C 1
ATOM 1590 O O . ASP A 1 203 ? -17.317 -4.066 29.582 1.00 96.81 203 ASP A O 1
ATOM 1594 N N . VAL A 1 204 ? -19.560 -3.982 29.458 1.00 95.81 204 VAL A N 1
ATOM 1595 C CA . VAL A 1 204 ? -19.683 -2.518 29.567 1.00 95.81 204 VAL A CA 1
ATOM 1596 C C . VAL A 1 204 ? -19.250 -2.016 30.947 1.00 95.81 204 VAL A C 1
ATOM 1598 O O . VAL A 1 204 ? -18.534 -1.016 31.030 1.00 95.81 204 VAL A O 1
ATOM 1601 N N . GLU A 1 205 ? -19.603 -2.708 32.033 1.00 94.75 205 GLU A N 1
ATOM 1602 C CA . GLU A 1 205 ? -19.070 -2.386 33.367 1.00 94.75 205 GLU A CA 1
ATOM 1603 C C . GLU A 1 205 ? -17.548 -2.610 33.447 1.00 94.75 205 GLU A C 1
ATOM 1605 O O . GLU A 1 205 ? -16.825 -1.839 34.089 1.00 94.75 205 GLU A O 1
ATOM 1610 N N . GLY A 1 206 ? -17.028 -3.612 32.732 1.00 95.00 206 GLY A N 1
ATOM 1611 C CA . GLY A 1 206 ? -15.592 -3.847 32.583 1.00 95.00 206 GLY A CA 1
ATOM 1612 C C . GLY A 1 206 ? -14.847 -2.658 31.966 1.00 95.00 206 GLY A C 1
ATOM 1613 O O . GLY A 1 206 ? -13.747 -2.330 32.415 1.00 95.00 206 GLY A O 1
ATOM 1614 N N . LEU A 1 207 ? -15.461 -1.952 31.008 1.00 94.88 207 LEU A N 1
ATOM 1615 C CA . LEU A 1 207 ? -14.868 -0.754 30.395 1.00 94.88 207 LEU A CA 1
ATOM 1616 C C . LEU A 1 207 ? -14.622 0.368 31.415 1.00 94.88 207 LEU A C 1
ATOM 1618 O O . LEU A 1 207 ? -13.622 1.075 31.318 1.00 94.88 207 LEU A O 1
ATOM 1622 N N . LYS A 1 208 ? -15.501 0.524 32.414 1.00 87.81 208 LYS A N 1
ATOM 1623 C CA . LYS A 1 208 ? -15.372 1.573 33.443 1.00 87.81 208 LYS A CA 1
ATOM 1624 C C . LYS A 1 208 ? -14.228 1.310 34.421 1.00 87.81 208 LYS A C 1
ATOM 1626 O O . LYS A 1 208 ? -13.670 2.249 34.979 1.00 87.81 208 LYS A O 1
ATOM 1631 N N . SER A 1 209 ? -13.933 0.038 34.677 1.00 87.69 209 SER A N 1
ATOM 1632 C CA . SER A 1 209 ? -13.020 -0.387 35.744 1.00 87.69 209 SER A CA 1
ATOM 1633 C C . SER A 1 209 ? -11.617 -0.738 35.250 1.00 87.69 209 SER A C 1
ATOM 1635 O O . SER A 1 209 ? -10.688 -0.771 36.055 1.00 87.69 209 SER A O 1
ATOM 1637 N N . SER A 1 210 ? -11.444 -0.985 33.948 1.00 87.75 210 SER A N 1
ATOM 1638 C CA . SER A 1 210 ? -10.184 -1.468 33.372 1.00 87.75 210 SER A CA 1
ATOM 1639 C C . SER A 1 210 ? -9.709 -0.581 32.213 1.00 87.75 210 SER A C 1
ATOM 1641 O O . SER A 1 210 ? -10.120 -0.798 31.067 1.00 87.75 210 SER A O 1
ATOM 1643 N N . PRO A 1 211 ? -8.830 0.411 32.466 1.00 87.12 211 PRO A N 1
ATOM 1644 C CA . PRO A 1 211 ? -8.238 1.203 31.394 1.00 87.12 211 PRO A CA 1
ATOM 1645 C C . PRO A 1 211 ? -7.333 0.335 30.510 1.00 87.12 211 PRO A C 1
ATOM 1647 O O . PRO A 1 211 ? -6.757 -0.660 30.955 1.00 87.12 211 PRO A O 1
ATOM 1650 N N . ILE A 1 212 ? -7.175 0.726 29.245 1.00 94.12 212 ILE A N 1
ATOM 1651 C CA . ILE A 1 212 ? -6.251 0.049 28.330 1.00 94.12 212 ILE A CA 1
ATOM 1652 C C . ILE A 1 212 ? -4.810 0.380 28.737 1.00 94.12 212 ILE A C 1
ATOM 1654 O O . ILE A 1 212 ? -4.437 1.548 28.813 1.00 94.12 212 ILE A O 1
ATOM 1658 N N . THR A 1 213 ? -3.989 -0.646 28.968 1.00 93.25 213 THR A N 1
ATOM 1659 C CA . THR A 1 213 ? -2.618 -0.490 29.491 1.00 93.25 213 THR A CA 1
ATOM 1660 C C . THR A 1 213 ? -1.513 -0.662 28.450 1.00 93.25 213 THR A C 1
ATOM 1662 O O . THR A 1 213 ? -0.379 -0.255 28.687 1.00 93.25 213 THR A O 1
ATOM 1665 N N . THR A 1 214 ? -1.809 -1.275 27.301 1.00 96.31 214 THR A N 1
ATOM 1666 C CA . THR A 1 214 ? -0.820 -1.445 26.226 1.00 96.31 214 THR A CA 1
ATOM 1667 C C . THR A 1 214 ? -0.485 -0.107 25.574 1.00 96.31 214 THR A C 1
ATOM 1669 O O . THR A 1 214 ? -1.341 0.763 25.473 1.00 96.31 214 THR A O 1
ATOM 1672 N N . THR A 1 215 ? 0.747 0.053 25.092 1.00 96.75 215 THR A N 1
ATOM 1673 C CA . THR A 1 215 ? 1.165 1.236 24.324 1.00 96.75 215 THR A CA 1
ATOM 1674 C C . THR A 1 215 ? 1.290 0.977 22.824 1.00 96.75 215 THR A C 1
ATOM 1676 O O . THR A 1 215 ? 1.570 1.906 22.070 1.00 96.75 215 THR A O 1
ATOM 1679 N N . SER A 1 216 ? 1.053 -0.256 22.366 1.00 97.50 216 SER A N 1
A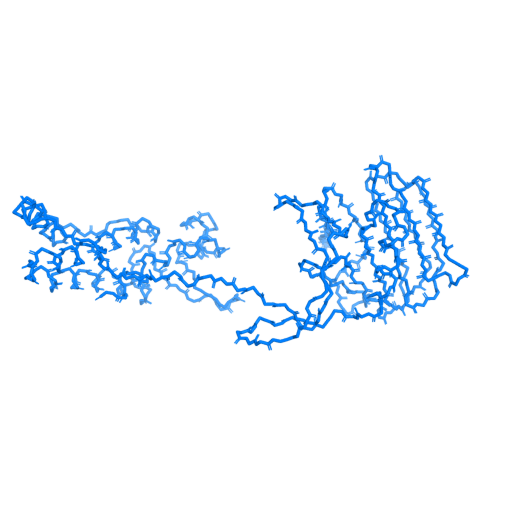TOM 1680 C CA . SER A 1 216 ? 1.027 -0.578 20.935 1.00 97.50 216 SER A CA 1
ATOM 1681 C C . SER A 1 216 ? -0.277 -0.100 20.311 1.00 97.50 216 SER A C 1
ATOM 1683 O O . SER A 1 216 ? -1.351 -0.510 20.757 1.00 97.50 216 SER A O 1
ATOM 1685 N N . SER A 1 217 ? -0.194 0.701 19.247 1.00 98.06 217 SER A N 1
ATOM 1686 C CA . SER A 1 217 ? -1.389 1.208 18.562 1.00 98.06 217 SER A CA 1
ATOM 1687 C C . SER A 1 217 ? -2.241 0.077 17.983 1.00 98.06 217 SER A C 1
ATOM 1689 O O . SER A 1 217 ? -3.465 0.163 18.021 1.00 98.06 217 SER A O 1
ATOM 1691 N N . TYR A 1 218 ? -1.629 -1.031 17.551 1.00 98.25 218 TYR A N 1
ATOM 1692 C CA . TYR A 1 218 ? -2.358 -2.198 17.050 1.00 98.25 218 TYR A CA 1
ATOM 1693 C C . TYR A 1 218 ? -3.237 -2.842 18.124 1.00 98.25 218 TYR A C 1
ATOM 1695 O O . TYR A 1 218 ? -4.458 -2.936 17.981 1.00 98.25 218 TYR A O 1
ATOM 1703 N N . PHE A 1 219 ? -2.626 -3.286 19.227 1.00 98.31 219 PHE A N 1
ATOM 1704 C CA . PHE A 1 219 ? -3.364 -3.958 20.296 1.00 98.31 219 PHE A CA 1
ATOM 1705 C C . PHE A 1 219 ? -4.326 -3.006 21.003 1.00 98.31 219 PHE A C 1
ATOM 1707 O O . PHE A 1 219 ? -5.423 -3.427 21.366 1.00 98.31 219 PHE A O 1
ATOM 1714 N N . TYR A 1 220 ? -3.946 -1.735 21.152 1.00 98.38 220 TYR A N 1
ATOM 1715 C CA . TYR A 1 220 ? -4.826 -0.699 21.683 1.00 98.38 220 TYR A CA 1
ATOM 1716 C C . TYR A 1 220 ? -6.059 -0.536 20.787 1.00 98.38 220 TYR A C 1
ATOM 1718 O O . TYR A 1 220 ? -7.186 -0.677 21.261 1.00 98.38 220 TYR A O 1
ATOM 1726 N N . GLY A 1 221 ? -5.854 -0.353 19.478 1.00 98.06 221 GLY A N 1
ATOM 1727 C CA . GLY A 1 221 ? -6.921 -0.240 18.487 1.00 98.06 221 GLY A CA 1
ATOM 1728 C C . GLY A 1 221 ? -7.891 -1.422 18.532 1.00 98.06 221 GLY A C 1
ATOM 1729 O O . GLY A 1 221 ? -9.102 -1.218 18.579 1.00 98.06 221 GLY A O 1
ATOM 1730 N N . LYS A 1 222 ? -7.398 -2.663 18.639 1.00 98.31 222 LYS A N 1
ATOM 1731 C CA . LYS A 1 222 ? -8.269 -3.849 18.781 1.00 98.31 222 LYS A CA 1
ATOM 1732 C C . LYS A 1 222 ? -9.233 -3.748 19.967 1.00 98.31 222 LYS A C 1
ATOM 1734 O O . LYS A 1 222 ? -10.381 -4.181 19.860 1.00 98.31 222 LYS A O 1
ATOM 1739 N N . LEU A 1 223 ? -8.785 -3.190 21.092 1.00 97.69 223 LEU A N 1
ATOM 1740 C CA . LEU A 1 223 ? -9.611 -3.022 22.291 1.00 97.69 223 LEU A CA 1
ATOM 1741 C C . LEU A 1 223 ? -10.647 -1.905 22.105 1.00 97.69 223 LEU A C 1
ATOM 1743 O O . LEU A 1 223 ? -11.800 -2.100 22.493 1.00 97.69 223 LEU A O 1
ATOM 1747 N N . ILE A 1 224 ? -10.270 -0.802 21.444 1.00 97.06 224 ILE A N 1
ATOM 1748 C CA . ILE A 1 224 ? -11.200 0.264 21.032 1.00 97.06 224 ILE A CA 1
ATOM 1749 C C . ILE A 1 224 ? -12.285 -0.308 20.118 1.00 97.06 224 ILE A C 1
ATOM 1751 O O . ILE A 1 224 ? -13.473 -0.146 20.385 1.00 97.06 224 ILE A O 1
ATOM 1755 N N . ALA A 1 225 ? -11.900 -1.026 19.064 1.00 97.81 225 ALA A N 1
ATOM 1756 C CA . ALA A 1 225 ? -12.849 -1.577 18.105 1.00 97.81 225 ALA A CA 1
ATOM 1757 C C . ALA A 1 225 ? -13.790 -2.606 18.744 1.00 97.81 225 ALA A C 1
ATOM 1759 O O . ALA A 1 225 ? -14.979 -2.650 18.429 1.00 97.81 225 ALA A O 1
ATOM 1760 N N . ARG A 1 226 ? -13.292 -3.400 19.697 1.00 97.31 226 ARG A N 1
ATOM 1761 C CA . ARG A 1 226 ? -14.142 -4.276 20.507 1.00 97.31 226 ARG A CA 1
ATOM 1762 C C . ARG A 1 226 ? -15.170 -3.474 21.308 1.00 97.31 226 ARG A C 1
ATOM 1764 O O . ARG A 1 226 ? -16.342 -3.830 21.267 1.00 97.31 226 ARG A O 1
ATOM 1771 N N . ALA A 1 227 ? -14.759 -2.406 21.996 1.00 97.06 227 ALA A N 1
ATOM 1772 C CA . ALA A 1 227 ? -15.684 -1.548 22.738 1.00 97.06 227 ALA A CA 1
ATOM 1773 C C . ALA A 1 227 ? -16.730 -0.911 21.808 1.00 97.06 227 ALA A C 1
ATOM 1775 O O . ALA A 1 227 ? -17.919 -0.966 22.101 1.00 97.06 227 ALA A O 1
ATOM 1776 N N . ALA A 1 228 ? -16.316 -0.423 20.637 1.00 96.94 228 ALA A N 1
ATOM 1777 C CA . ALA A 1 228 ? -17.227 0.094 19.619 1.00 96.94 228 ALA A CA 1
ATOM 1778 C C . ALA A 1 228 ? -18.249 -0.964 19.171 1.00 96.94 228 ALA A C 1
ATOM 1780 O O . ALA A 1 228 ? -19.445 -0.693 19.074 1.00 96.94 228 ALA A O 1
ATOM 1781 N N . ARG A 1 229 ? -17.828 -2.222 18.996 1.00 96.62 229 ARG A N 1
ATOM 1782 C CA . ARG A 1 229 ? -18.773 -3.293 18.661 1.00 96.62 229 ARG A CA 1
ATOM 1783 C C . ARG A 1 229 ? -19.811 -3.544 19.760 1.00 96.62 229 ARG A C 1
ATOM 1785 O O . ARG A 1 229 ? -20.934 -3.899 19.416 1.00 96.62 229 ARG A O 1
ATOM 1792 N N . LEU A 1 230 ? -19.484 -3.327 21.038 1.00 96.31 230 LEU A N 1
ATOM 1793 C CA . LEU A 1 230 ? -20.464 -3.451 22.122 1.00 96.31 230 LEU A CA 1
ATOM 1794 C C . LEU A 1 230 ? -21.618 -2.464 21.941 1.00 96.31 230 LEU A C 1
ATOM 1796 O O . LEU A 1 230 ? -22.763 -2.884 22.037 1.00 96.31 230 LEU A O 1
ATOM 1800 N N . ALA A 1 231 ? -21.348 -1.201 21.599 1.00 95.12 231 ALA A N 1
ATOM 1801 C CA . ALA A 1 231 ? -22.409 -0.218 21.364 1.00 95.12 231 ALA A CA 1
ATOM 1802 C C . ALA A 1 231 ? -23.359 -0.640 20.225 1.00 95.12 231 ALA A C 1
ATOM 1804 O O . ALA A 1 231 ? -24.573 -0.572 20.389 1.00 95.12 231 ALA A O 1
ATOM 1805 N N . LEU A 1 232 ? -22.851 -1.202 19.127 1.00 95.12 232 LEU A N 1
ATOM 1806 C CA . LEU A 1 232 ? -23.729 -1.727 18.069 1.00 95.12 232 LEU A CA 1
ATOM 1807 C C . LEU A 1 232 ? -24.594 -2.901 18.543 1.00 95.12 232 LEU A C 1
ATOM 1809 O O . LEU A 1 232 ? -25.762 -3.003 18.182 1.00 95.12 232 LEU A O 1
ATOM 1813 N N . ILE A 1 233 ? -24.044 -3.781 19.385 1.00 95.19 233 ILE A N 1
ATOM 1814 C CA . ILE A 1 233 ? -24.816 -4.886 19.967 1.00 95.19 233 ILE A CA 1
ATOM 1815 C C . ILE A 1 233 ? -25.889 -4.339 20.918 1.00 95.19 233 ILE A C 1
ATOM 1817 O O . ILE A 1 233 ? -26.999 -4.862 20.912 1.00 95.19 233 ILE A O 1
ATOM 1821 N N . THR A 1 234 ? -25.596 -3.284 21.695 1.00 94.31 234 THR A N 1
ATOM 1822 C CA . THR A 1 234 ? -26.586 -2.668 22.601 1.00 94.31 234 THR A CA 1
ATOM 1823 C C . THR A 1 234 ? -27.817 -2.160 21.855 1.00 94.31 234 THR A C 1
ATOM 1825 O O . THR A 1 234 ? -28.927 -2.327 22.354 1.00 94.31 234 THR A O 1
ATOM 1828 N N . GLU A 1 235 ? -27.640 -1.610 20.651 1.00 93.38 235 GLU A N 1
ATOM 1829 C CA . GLU A 1 235 ? -28.748 -1.171 19.798 1.00 93.38 235 GLU A CA 1
ATOM 1830 C C . GLU A 1 235 ? -29.607 -2.357 19.338 1.00 93.38 235 GLU A C 1
ATOM 1832 O O . GLU A 1 235 ? -30.832 -2.290 19.396 1.00 93.38 235 GLU A O 1
ATOM 1837 N N . GLU A 1 236 ? -28.984 -3.474 18.950 1.00 93.69 236 GLU A N 1
ATOM 1838 C CA . GLU A 1 236 ? -29.701 -4.653 18.441 1.00 93.69 236 GLU A CA 1
ATOM 1839 C C . GLU A 1 236 ? -30.510 -5.421 19.493 1.00 93.69 236 GLU A C 1
ATOM 1841 O O . GLU A 1 236 ? -31.462 -6.119 19.142 1.00 93.69 236 GLU A O 1
ATOM 1846 N N . VAL A 1 237 ? -30.152 -5.298 20.773 1.00 94.69 237 VAL A N 1
ATOM 1847 C CA . VAL A 1 237 ? -30.893 -5.906 21.896 1.00 94.69 237 VAL A CA 1
ATOM 1848 C C . VAL A 1 237 ? -31.662 -4.879 22.731 1.00 94.69 237 VAL A C 1
ATOM 1850 O O . VAL A 1 237 ? -32.090 -5.182 23.841 1.00 94.69 237 VAL A O 1
ATOM 1853 N N . ASN A 1 238 ? -31.824 -3.653 22.218 1.00 92.88 238 ASN A N 1
ATOM 1854 C CA . ASN A 1 238 ? -32.545 -2.559 22.875 1.00 92.88 238 ASN A CA 1
ATOM 1855 C C . ASN A 1 238 ? -32.049 -2.234 24.307 1.00 92.88 238 ASN A C 1
ATOM 1857 O O . ASN A 1 238 ? -32.819 -1.804 25.166 1.00 92.88 238 ASN A O 1
ATOM 1861 N N . TYR A 1 239 ? -30.750 -2.410 24.575 1.00 94.69 239 TYR A N 1
ATOM 1862 C CA . TYR A 1 239 ? -30.104 -2.065 25.849 1.00 94.69 239 TYR A CA 1
ATOM 1863 C C . TYR A 1 239 ? -29.427 -0.687 25.769 1.00 94.69 239 TYR A C 1
ATOM 1865 O O . TYR A 1 239 ? -28.215 -0.535 25.922 1.00 94.69 239 TYR A O 1
ATOM 1873 N N . LEU A 1 240 ? -30.228 0.337 25.477 1.00 94.12 240 LEU A N 1
ATOM 1874 C CA . LEU A 1 240 ? -29.733 1.648 25.040 1.00 94.12 240 LEU A CA 1
ATOM 1875 C C . LEU A 1 240 ? -28.975 2.433 26.128 1.00 94.12 240 LEU A C 1
ATOM 1877 O O . LEU A 1 240 ? -28.127 3.263 25.801 1.00 94.12 240 LEU A O 1
ATOM 1881 N N . ASP A 1 241 ? -29.200 2.131 27.410 1.00 94.06 241 ASP A N 1
ATOM 1882 C CA . ASP A 1 241 ? -28.527 2.787 28.545 1.00 94.06 241 ASP A CA 1
ATOM 1883 C C . ASP A 1 241 ? -27.003 2.577 28.555 1.00 94.06 241 ASP A C 1
ATOM 1885 O O . ASP A 1 241 ? -26.260 3.353 29.162 1.00 94.06 241 ASP A O 1
ATOM 1889 N N . ALA A 1 242 ? -26.510 1.546 27.864 1.00 94.50 242 ALA A N 1
ATOM 1890 C CA . ALA A 1 242 ? -25.081 1.287 27.729 1.00 94.50 242 ALA A CA 1
ATOM 1891 C C . ALA A 1 242 ? -24.389 2.169 26.674 1.00 94.50 242 ALA A C 1
ATOM 1893 O O . ALA A 1 242 ? -23.171 2.364 26.751 1.00 94.50 242 ALA A O 1
ATOM 1894 N N . ILE A 1 243 ? -25.129 2.751 25.724 1.00 94.69 243 ILE A N 1
ATOM 1895 C CA . ILE A 1 243 ? -24.554 3.542 24.622 1.00 94.69 243 ILE A CA 1
ATOM 1896 C C . ILE A 1 243 ? -23.736 4.738 25.140 1.00 94.69 243 ILE A C 1
ATOM 1898 O O . ILE A 1 243 ? -22.577 4.874 24.732 1.00 94.69 243 ILE A O 1
ATOM 1902 N N . PRO A 1 244 ? -24.241 5.588 26.062 1.00 95.69 244 PRO A N 1
ATOM 1903 C CA . PRO A 1 244 ? -23.470 6.727 26.564 1.00 95.69 244 PRO A CA 1
ATOM 1904 C C . PRO A 1 244 ? -22.177 6.313 27.275 1.00 95.69 244 PRO A C 1
ATOM 1906 O O . PRO A 1 244 ? -21.174 7.023 27.194 1.00 95.69 244 PRO A O 1
ATOM 1909 N N . ILE A 1 245 ? -22.179 5.155 27.945 1.00 95.50 245 ILE A N 1
ATOM 1910 C CA . ILE A 1 245 ? -21.011 4.621 28.656 1.00 95.50 245 ILE A CA 1
ATOM 1911 C C . ILE A 1 245 ? -19.923 4.241 27.651 1.00 95.50 245 ILE A C 1
ATOM 1913 O O . ILE A 1 245 ? -18.775 4.667 27.793 1.00 95.50 245 ILE A O 1
ATOM 1917 N N . VAL A 1 246 ? -20.288 3.481 26.616 1.00 96.50 246 VAL A N 1
ATOM 1918 C CA . VAL A 1 246 ? -19.349 3.055 25.571 1.00 96.50 246 VAL A CA 1
ATOM 1919 C C . VAL A 1 246 ? -18.816 4.264 24.800 1.00 96.50 246 VAL A C 1
ATOM 1921 O O . VAL A 1 246 ? -17.606 4.370 24.610 1.00 96.50 246 VAL A O 1
ATOM 1924 N N . LYS A 1 247 ? -19.677 5.218 24.419 1.00 96.06 247 LYS A N 1
ATOM 1925 C CA . LYS A 1 247 ? -19.253 6.441 23.712 1.00 96.06 247 LYS A CA 1
ATOM 1926 C C . LYS A 1 247 ? -18.265 7.269 24.523 1.00 96.06 247 LYS A C 1
ATOM 1928 O O . LYS A 1 247 ? -17.254 7.719 23.986 1.00 96.06 247 LYS A O 1
ATOM 1933 N N . LYS A 1 248 ? -18.524 7.433 25.823 1.00 96.00 248 LYS A N 1
ATOM 1934 C CA . LYS A 1 248 ? -17.593 8.112 26.729 1.00 96.00 248 LYS A CA 1
ATOM 1935 C C . LYS A 1 248 ? -16.240 7.395 26.769 1.00 96.00 248 LYS A C 1
ATOM 1937 O O . LYS A 1 248 ? -15.216 8.042 26.578 1.00 96.00 248 LYS A O 1
ATOM 1942 N N . TYR A 1 249 ? -16.247 6.074 26.946 1.00 97.00 249 TYR A N 1
ATOM 1943 C CA . TYR A 1 249 ? -15.025 5.269 26.970 1.00 97.00 249 TYR A CA 1
ATOM 1944 C C . TYR A 1 249 ? -14.213 5.390 25.674 1.00 97.00 249 TYR A C 1
ATOM 1946 O O . TYR A 1 249 ? -12.998 5.580 25.728 1.00 97.00 249 TYR A O 1
ATOM 1954 N N . LEU A 1 250 ? -14.870 5.306 24.510 1.00 97.31 250 LEU A N 1
ATOM 1955 C CA . LEU A 1 250 ? -14.214 5.456 23.207 1.00 97.31 250 LEU A CA 1
ATOM 1956 C C . LEU A 1 250 ? -13.561 6.829 23.078 1.00 97.31 250 LEU A C 1
ATOM 1958 O O . LEU A 1 250 ? -12.383 6.902 22.736 1.00 97.31 250 LEU A O 1
ATOM 1962 N N . LYS A 1 251 ? -14.290 7.899 23.411 1.00 96.69 251 LYS A N 1
ATOM 1963 C CA . LYS A 1 251 ? -13.757 9.263 23.368 1.00 96.69 251 LYS A CA 1
ATOM 1964 C C . LYS A 1 251 ? -12.507 9.401 24.240 1.00 96.69 251 LYS A C 1
ATOM 1966 O O . LYS A 1 251 ? -11.456 9.780 23.733 1.00 96.69 251 LYS A O 1
ATOM 1971 N N . GLU A 1 252 ? -12.605 9.030 25.515 1.00 96.25 252 GLU A N 1
ATOM 1972 C CA . GLU A 1 252 ? -11.502 9.146 26.479 1.00 96.25 252 GLU A CA 1
ATOM 1973 C C . GLU A 1 252 ? -10.298 8.260 26.111 1.00 96.25 252 GLU A C 1
ATOM 1975 O O . GLU A 1 252 ? -9.159 8.610 26.413 1.00 96.25 252 GLU A O 1
ATOM 1980 N N . SER A 1 253 ? -10.530 7.136 25.424 1.00 96.44 253 SER A N 1
ATOM 1981 C CA . SER A 1 253 ? -9.464 6.234 24.965 1.00 96.44 253 SER A CA 1
ATOM 1982 C C . SER A 1 253 ? -8.793 6.701 23.667 1.00 96.44 253 SER A C 1
ATOM 1984 O O . SER A 1 253 ? -7.610 6.437 23.460 1.00 96.44 253 SER A O 1
ATOM 1986 N N . ILE A 1 254 ? -9.527 7.367 22.768 1.00 97.69 254 ILE A N 1
ATOM 1987 C CA . ILE A 1 254 ? -9.039 7.770 21.437 1.00 97.69 254 ILE A CA 1
ATOM 1988 C C . ILE A 1 254 ? -8.385 9.155 21.466 1.00 97.69 254 ILE A C 1
ATOM 1990 O O . ILE A 1 254 ? -7.337 9.341 20.852 1.00 97.69 254 ILE A O 1
ATOM 1994 N N . GLU A 1 255 ? -8.985 10.124 22.159 1.00 97.50 255 GLU A N 1
ATOM 1995 C CA . GLU A 1 255 ? -8.571 11.536 22.136 1.00 97.50 255 GLU A CA 1
ATOM 1996 C C . GLU A 1 255 ? -7.071 11.733 22.450 1.00 97.50 255 GLU A C 1
ATOM 1998 O O . GLU A 1 255 ? -6.382 12.364 21.644 1.00 97.50 255 GLU A O 1
ATOM 2003 N N . PRO A 1 256 ? -6.478 11.070 23.469 1.00 97.44 256 PRO A N 1
ATOM 2004 C CA . PRO A 1 256 ? -5.046 11.205 23.742 1.00 97.44 256 PRO A CA 1
ATOM 2005 C C . PRO A 1 256 ? -4.132 10.718 22.608 1.00 97.44 256 PRO A C 1
ATOM 2007 O O . PRO A 1 256 ? -3.002 11.190 22.470 1.00 97.44 256 PRO A O 1
ATOM 2010 N N . TRP A 1 257 ? -4.581 9.755 21.795 1.00 97.81 257 TRP A N 1
ATOM 2011 C CA . TRP A 1 257 ? -3.811 9.291 20.639 1.00 97.81 257 TRP A CA 1
ATOM 2012 C C . TRP A 1 257 ? -3.783 10.334 19.528 1.00 97.81 257 TRP A C 1
ATOM 2014 O O . TRP A 1 257 ? -2.724 10.538 18.933 1.00 97.81 257 TRP A O 1
ATOM 2024 N N . LEU A 1 258 ? -4.925 10.978 19.266 1.00 96.31 258 LEU A N 1
ATOM 2025 C CA . LEU A 1 258 ? -5.074 12.007 18.232 1.00 96.31 258 LEU A CA 1
ATOM 2026 C C . LEU A 1 258 ? -4.330 13.294 18.601 1.00 96.31 258 LEU A C 1
ATOM 2028 O O . LEU A 1 258 ? -3.704 13.905 17.737 1.00 96.31 258 LEU A O 1
ATOM 2032 N N . ASP A 1 259 ? -4.329 13.646 19.886 1.00 95.56 259 ASP A N 1
ATOM 2033 C CA . ASP A 1 259 ? -3.595 14.803 20.408 1.00 95.56 259 ASP A CA 1
ATOM 2034 C C . ASP A 1 259 ? -2.084 14.543 20.546 1.00 95.56 259 ASP A C 1
ATOM 2036 O O . ASP A 1 259 ? -1.309 15.457 20.837 1.00 95.56 259 ASP A O 1
ATOM 2040 N N . GLY A 1 260 ? -1.644 13.288 20.387 1.00 94.19 260 GLY A N 1
ATOM 2041 C CA . GLY A 1 260 ? -0.256 12.879 20.614 1.00 94.19 260 GLY A CA 1
ATOM 2042 C C . GLY A 1 260 ? 0.173 12.937 22.089 1.00 94.19 260 GLY A C 1
ATOM 2043 O O . GLY A 1 260 ? 1.369 12.956 22.387 1.00 94.19 260 GLY A O 1
ATOM 2044 N N . THR A 1 261 ? -0.787 12.976 23.016 1.00 94.81 261 THR A N 1
ATOM 2045 C CA . THR A 1 261 ? -0.569 13.081 24.470 1.00 94.81 261 THR A CA 1
ATOM 2046 C C . THR A 1 261 ? -0.628 11.733 25.189 1.00 94.81 261 THR A C 1
ATOM 2048 O O . THR A 1 261 ? -0.289 11.655 26.372 1.00 94.81 261 THR A O 1
ATOM 2051 N N . PHE A 1 262 ? -1.013 10.658 24.495 1.00 95.38 262 PHE A N 1
ATOM 2052 C CA . PHE A 1 262 ? -1.052 9.309 25.053 1.00 95.38 262 PHE A CA 1
ATOM 2053 C C . PHE A 1 262 ? 0.322 8.882 25.596 1.00 95.38 262 PHE A C 1
ATOM 2055 O O . PHE A 1 262 ? 1.324 8.837 24.882 1.00 95.38 262 PHE A O 1
ATOM 2062 N N . ASN A 1 263 ? 0.387 8.554 26.887 1.00 91.19 263 ASN A N 1
ATOM 2063 C CA . ASN A 1 263 ? 1.661 8.279 27.538 1.00 91.19 263 ASN A CA 1
ATOM 2064 C C . ASN A 1 263 ? 2.329 7.012 26.973 1.00 91.19 263 ASN A C 1
ATOM 2066 O O . ASN A 1 263 ? 1.728 5.945 26.895 1.00 91.19 263 ASN A O 1
ATOM 2070 N N . GLY A 1 264 ? 3.604 7.127 26.604 1.00 91.62 264 GLY A N 1
ATOM 2071 C CA . GLY A 1 264 ? 4.398 6.032 26.044 1.00 91.62 264 GLY A CA 1
ATOM 2072 C C . GLY A 1 264 ? 4.250 5.808 24.535 1.00 91.62 264 GLY A C 1
ATOM 2073 O O . GLY A 1 264 ? 5.124 5.150 23.970 1.00 91.62 264 GLY A O 1
ATOM 2074 N N . ASN A 1 265 ? 3.229 6.362 23.867 1.00 96.88 265 ASN A N 1
ATOM 2075 C CA . ASN A 1 265 ? 3.130 6.350 22.401 1.00 96.88 265 ASN A CA 1
ATOM 2076 C C . ASN A 1 265 ? 2.333 7.566 21.867 1.00 96.88 265 ASN A C 1
ATOM 2078 O O . ASN A 1 265 ? 2.569 8.669 22.344 1.00 96.88 265 ASN A O 1
ATOM 2082 N N . GLY A 1 266 ? 1.456 7.409 20.869 1.00 96.50 266 GLY A N 1
ATOM 2083 C CA . GLY A 1 266 ? 0.654 8.495 20.283 1.00 96.50 266 GLY A CA 1
ATOM 2084 C C . GLY A 1 26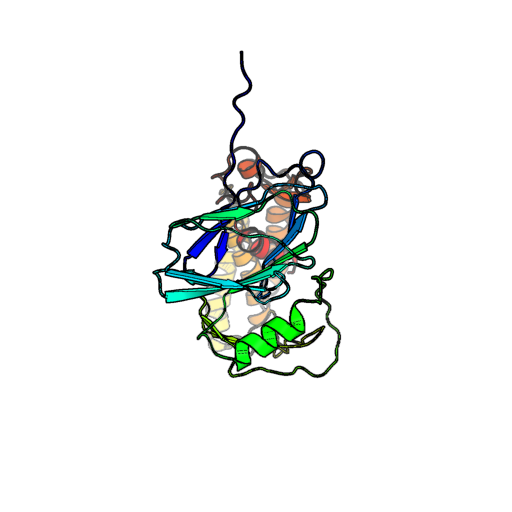6 ? 0.970 8.757 18.809 1.00 96.50 266 GLY A C 1
ATOM 2085 O O . GLY A 1 266 ? 2.055 8.407 18.334 1.00 96.50 266 GLY A O 1
ATOM 2086 N N . PHE A 1 267 ? 0.018 9.351 18.085 1.00 98.06 267 PHE A N 1
ATOM 2087 C CA . PHE A 1 267 ? 0.183 9.691 16.671 1.00 98.06 267 PHE A CA 1
ATOM 2088 C C . PHE A 1 267 ? 0.870 11.050 16.496 1.00 98.06 267 PHE A C 1
ATOM 2090 O O . PHE A 1 267 ? 0.614 11.995 17.236 1.00 98.06 267 PHE A O 1
ATOM 2097 N N . LEU A 1 268 ? 1.754 11.142 15.504 1.00 96.00 268 LEU A N 1
ATOM 2098 C CA . LEU A 1 268 ? 2.544 12.323 15.162 1.00 96.00 268 LEU A CA 1
ATOM 2099 C C . LEU A 1 268 ? 2.536 12.533 13.648 1.00 96.00 268 LEU A C 1
ATOM 2101 O O . LEU A 1 268 ? 2.436 11.574 12.887 1.00 96.00 268 LEU A O 1
ATOM 2105 N N . TYR A 1 269 ? 2.720 13.774 13.203 1.00 97.06 269 TYR A N 1
ATOM 2106 C CA . TYR A 1 269 ? 2.907 14.078 11.785 1.00 97.06 269 TYR A CA 1
ATOM 2107 C C . TYR A 1 269 ? 4.391 14.088 11.406 1.00 97.06 269 TYR A C 1
ATOM 2109 O O . TYR A 1 269 ? 5.170 14.910 11.902 1.00 97.06 269 TYR A O 1
ATOM 2117 N N . ASP A 1 270 ? 4.776 13.210 10.486 1.00 96.44 270 ASP A N 1
ATOM 2118 C CA . ASP A 1 270 ? 6.099 13.199 9.878 1.00 96.44 270 ASP A CA 1
ATOM 2119 C C . ASP A 1 270 ? 6.159 14.176 8.697 1.00 96.44 270 ASP A C 1
ATOM 2121 O O . ASP A 1 270 ? 5.618 13.942 7.616 1.00 96.44 270 ASP A O 1
ATOM 2125 N N . LYS A 1 271 ? 6.892 15.274 8.889 1.00 96.06 271 LYS A N 1
ATOM 2126 C CA . LYS A 1 271 ? 7.070 16.322 7.874 1.00 96.06 271 LYS A CA 1
ATOM 2127 C C . LYS A 1 271 ? 7.947 15.893 6.697 1.00 96.06 271 LYS A C 1
ATOM 2129 O O . LYS A 1 271 ? 7.938 16.582 5.680 1.00 96.06 271 LYS A O 1
ATOM 2134 N N . LYS A 1 272 ? 8.738 14.822 6.832 1.00 93.75 272 LYS A N 1
ATOM 2135 C CA . LYS A 1 272 ? 9.666 14.384 5.784 1.00 93.75 272 LYS A CA 1
ATOM 2136 C C . LYS A 1 272 ? 8.940 13.638 4.669 1.00 93.75 272 LYS A C 1
ATOM 2138 O O . LYS A 1 272 ? 9.215 13.907 3.503 1.00 93.75 272 LYS A O 1
ATOM 2143 N N . TRP A 1 273 ? 8.043 12.721 5.027 1.00 94.69 273 TRP A N 1
ATOM 2144 C CA . TRP A 1 273 ? 7.296 11.905 4.065 1.00 94.69 273 TRP A CA 1
ATOM 2145 C C . TRP A 1 273 ? 5.811 12.276 3.966 1.00 94.69 273 TRP A C 1
ATOM 2147 O O . TRP A 1 273 ? 5.153 11.854 3.020 1.00 94.69 273 TRP A O 1
ATOM 2157 N N . GLY A 1 274 ? 5.303 13.120 4.870 1.00 95.62 274 GLY A N 1
ATOM 2158 C CA . GLY A 1 274 ? 3.966 13.703 4.768 1.00 95.62 274 GLY A CA 1
ATOM 2159 C C . GLY A 1 274 ? 2.840 12.779 5.227 1.00 95.62 274 GLY A C 1
ATOM 2160 O O . GLY A 1 274 ? 1.778 12.770 4.611 1.00 95.62 274 GLY A O 1
ATOM 2161 N N . GLY A 1 275 ? 3.045 12.011 6.299 1.00 96.00 275 GLY A N 1
ATOM 2162 C CA . GLY A 1 275 ? 2.014 11.136 6.856 1.00 96.00 275 GLY A CA 1
ATOM 2163 C C . GLY A 1 275 ? 2.080 10.989 8.375 1.00 96.00 275 GLY A C 1
ATOM 2164 O O . GLY A 1 275 ? 2.844 11.675 9.055 1.00 96.00 275 GLY A O 1
ATOM 2165 N N . ILE A 1 276 ? 1.216 10.130 8.914 1.00 97.12 276 ILE A N 1
ATOM 2166 C CA . ILE A 1 276 ? 1.085 9.911 10.358 1.00 97.12 276 ILE A CA 1
ATOM 2167 C C . ILE A 1 276 ? 2.017 8.777 10.775 1.00 97.12 276 ILE A C 1
ATOM 2169 O O . ILE A 1 276 ? 1.970 7.706 10.192 1.00 97.12 276 ILE A O 1
ATOM 2173 N N . ILE A 1 277 ? 2.822 8.977 11.810 1.00 97.88 277 ILE A N 1
ATOM 2174 C CA . ILE A 1 277 ? 3.631 7.929 12.442 1.00 97.88 277 ILE A CA 1
ATOM 2175 C C . ILE A 1 277 ? 3.288 7.832 13.928 1.00 97.88 277 ILE A C 1
ATOM 2177 O O . ILE A 1 277 ? 2.602 8.694 14.472 1.00 97.88 277 ILE A O 1
ATOM 2181 N N . THR A 1 278 ? 3.772 6.799 14.608 1.00 97.81 278 THR A N 1
ATOM 2182 C CA . THR A 1 278 ? 3.686 6.715 16.066 1.00 97.81 278 THR A CA 1
ATOM 2183 C C . THR A 1 278 ? 4.952 7.257 16.712 1.00 97.81 278 THR A C 1
ATOM 2185 O O . THR A 1 278 ? 6.039 7.205 16.128 1.00 97.81 278 THR A O 1
ATOM 2188 N N . LYS A 1 279 ? 4.839 7.766 17.941 1.00 97.00 279 LYS A N 1
ATOM 2189 C CA . LYS A 1 279 ? 5.989 8.258 18.708 1.00 97.00 279 LYS A CA 1
ATOM 2190 C C . LYS A 1 279 ? 7.063 7.185 18.879 1.00 97.00 279 LYS A C 1
ATOM 2192 O O . LYS A 1 279 ? 8.234 7.482 18.663 1.00 97.00 279 LYS A O 1
ATOM 2197 N N . GLN A 1 280 ? 6.682 5.946 19.191 1.00 96.50 280 GLN A N 1
ATOM 2198 C CA . GLN A 1 280 ? 7.637 4.835 19.288 1.00 96.50 280 GLN A CA 1
ATOM 2199 C C . GLN A 1 280 ? 8.291 4.521 17.934 1.00 96.50 280 GLN A C 1
ATOM 2201 O O . GLN A 1 280 ? 9.518 4.447 17.848 1.00 96.50 280 GLN A O 1
ATOM 2206 N N . GLY A 1 281 ? 7.486 4.427 16.869 1.00 96.25 281 GLY A N 1
ATOM 2207 C CA . GLY A 1 281 ? 7.981 4.178 15.514 1.00 96.25 281 GLY A CA 1
ATOM 2208 C C . GLY A 1 281 ? 8.926 5.271 14.999 1.00 96.25 281 GLY A C 1
ATOM 2209 O O . GLY A 1 281 ? 9.818 4.993 14.202 1.00 96.25 281 GLY A O 1
ATOM 2210 N N . SER A 1 282 ? 8.775 6.511 15.477 1.00 95.62 282 SER A N 1
ATOM 2211 C CA . SER A 1 282 ? 9.673 7.619 15.122 1.00 95.62 282 SER A CA 1
ATOM 2212 C C . SER A 1 282 ? 11.105 7.435 15.639 1.00 95.62 282 SER A C 1
ATOM 2214 O O . SER A 1 282 ? 12.037 8.013 15.080 1.00 95.62 282 SER A O 1
ATOM 2216 N N . THR A 1 283 ? 11.285 6.637 16.695 1.00 95.56 283 THR A N 1
ATOM 2217 C CA . THR A 1 283 ? 12.582 6.408 17.350 1.00 95.56 283 THR A CA 1
ATOM 2218 C C . THR A 1 283 ? 13.165 5.025 17.082 1.00 95.56 283 THR A C 1
ATOM 2220 O O . THR A 1 283 ? 14.381 4.863 17.150 1.00 95.56 283 THR A O 1
ATOM 2223 N N . ASP A 1 284 ? 12.323 4.040 16.767 1.00 96.75 284 ASP A N 1
ATOM 2224 C CA . ASP A 1 284 ? 12.725 2.664 16.482 1.00 96.75 284 ASP A CA 1
ATOM 2225 C C . ASP A 1 284 ? 11.915 2.121 15.297 1.00 96.75 284 ASP A C 1
ATOM 2227 O O . ASP A 1 284 ? 10.691 2.021 15.347 1.00 96.75 284 ASP A O 1
ATOM 2231 N N . THR A 1 285 ? 12.615 1.738 14.229 1.00 95.31 285 THR A N 1
ATOM 2232 C CA . THR A 1 285 ? 12.010 1.233 12.991 1.00 95.31 285 THR A CA 1
ATOM 2233 C C . THR A 1 285 ? 11.301 -0.111 13.158 1.00 95.31 285 THR A C 1
ATOM 2235 O O . THR A 1 285 ? 10.486 -0.457 12.309 1.00 95.31 285 THR A O 1
ATOM 2238 N N . GLY A 1 286 ? 11.619 -0.883 14.204 1.00 96.56 286 GLY A N 1
ATOM 2239 C CA . GLY A 1 286 ? 10.927 -2.133 14.534 1.00 96.56 286 GLY A CA 1
ATOM 2240 C C . GLY A 1 286 ? 9.753 -1.951 15.500 1.00 96.56 286 GLY A C 1
ATOM 2241 O O . GLY A 1 286 ? 8.929 -2.858 15.641 1.00 96.56 286 GLY A O 1
ATOM 2242 N N . ALA A 1 287 ? 9.651 -0.794 16.159 1.00 97.06 287 ALA A N 1
ATOM 2243 C CA . ALA A 1 287 ? 8.612 -0.551 17.146 1.00 97.06 287 ALA A CA 1
ATOM 2244 C C . ALA A 1 287 ? 7.231 -0.417 16.501 1.00 97.06 287 ALA A C 1
ATOM 2246 O O . ALA A 1 287 ? 7.077 0.067 15.377 1.00 97.06 287 ALA A O 1
ATOM 2247 N N . ASP A 1 288 ? 6.221 -0.856 17.253 1.00 96.25 288 ASP A N 1
ATOM 2248 C CA . ASP A 1 288 ? 4.815 -0.837 16.850 1.00 96.25 288 ASP A CA 1
ATOM 2249 C C . ASP A 1 288 ? 4.606 -1.428 15.447 1.00 96.25 288 ASP A C 1
ATOM 2251 O O . ASP A 1 288 ? 3.936 -0.848 14.598 1.00 96.25 288 ASP A O 1
ATOM 2255 N N . PHE A 1 289 ? 5.258 -2.572 15.206 1.00 97.38 289 PHE A N 1
ATOM 2256 C CA . PHE A 1 289 ? 5.215 -3.319 13.947 1.00 97.38 289 PHE A CA 1
ATOM 2257 C C . PHE A 1 289 ? 5.709 -2.521 12.731 1.00 97.38 289 PHE A C 1
ATOM 2259 O O . PHE A 1 289 ? 5.296 -2.763 11.602 1.00 97.38 289 PHE A O 1
ATOM 2266 N N . GLY A 1 290 ? 6.621 -1.570 12.944 1.00 97.12 290 GLY A N 1
ATOM 2267 C CA . GLY A 1 290 ? 7.176 -0.751 11.869 1.00 97.12 290 GLY A CA 1
ATOM 2268 C C . GLY A 1 290 ? 6.262 0.388 11.424 1.00 97.12 290 GLY A C 1
ATOM 2269 O O . GLY A 1 290 ? 6.459 0.947 10.345 1.00 97.12 290 GLY A O 1
ATOM 2270 N N . PHE A 1 291 ? 5.296 0.795 12.250 1.00 97.56 291 PHE A N 1
ATOM 2271 C CA . PHE A 1 291 ? 4.412 1.919 11.929 1.00 97.56 291 PHE A CA 1
ATOM 2272 C C . PHE A 1 291 ? 5.193 3.206 11.593 1.00 97.56 291 PHE A C 1
ATOM 2274 O O . PHE A 1 291 ? 4.795 3.982 10.724 1.00 97.56 291 PHE A O 1
ATOM 2281 N N . GLY A 1 292 ? 6.347 3.426 12.234 1.00 96.50 292 GLY A N 1
ATOM 2282 C CA . GLY A 1 292 ? 7.224 4.573 11.962 1.00 96.50 292 GLY A CA 1
ATOM 2283 C C . GLY A 1 292 ? 7.895 4.579 10.588 1.00 96.50 292 GLY A C 1
ATOM 2284 O O . GLY A 1 292 ? 8.328 5.631 10.124 1.00 96.50 292 GLY A O 1
ATOM 2285 N N . ILE A 1 293 ? 7.950 3.424 9.923 1.00 96.75 293 ILE A N 1
ATOM 2286 C CA . ILE A 1 293 ? 8.433 3.266 8.546 1.00 96.75 293 ILE A CA 1
ATOM 2287 C C . ILE A 1 293 ? 7.279 2.985 7.575 1.00 96.75 293 ILE A C 1
ATOM 2289 O O . ILE A 1 293 ? 7.484 2.366 6.535 1.00 96.75 293 ILE A O 1
ATOM 2293 N N . TYR A 1 294 ? 6.079 3.472 7.910 1.00 97.56 294 TYR A N 1
ATOM 2294 C CA . TYR A 1 294 ? 4.865 3.376 7.094 1.00 97.56 294 TYR A CA 1
ATOM 2295 C C . TYR A 1 294 ? 4.330 1.952 6.886 1.00 97.56 294 TYR A C 1
ATOM 2297 O O . TYR A 1 294 ? 3.534 1.720 5.976 1.00 97.56 294 TYR A O 1
ATOM 2305 N N . ASN A 1 295 ? 4.721 1.003 7.742 1.00 97.06 295 ASN A N 1
ATOM 2306 C CA . ASN A 1 295 ? 4.151 -0.339 7.720 1.00 97.06 295 ASN A CA 1
ATOM 2307 C C . ASN A 1 295 ? 2.787 -0.383 8.430 1.00 97.06 295 ASN A C 1
ATOM 2309 O O . ASN A 1 295 ? 2.587 0.286 9.444 1.00 97.06 295 ASN A O 1
ATOM 2313 N N . ASP A 1 296 ? 1.863 -1.197 7.915 1.00 96.31 296 ASP A N 1
ATOM 2314 C CA . ASP A 1 296 ? 0.621 -1.608 8.592 1.00 96.31 296 ASP A CA 1
ATOM 2315 C C . ASP A 1 296 ? -0.336 -0.487 9.050 1.00 96.31 296 ASP A C 1
ATOM 2317 O O . ASP A 1 296 ? -1.231 -0.705 9.873 1.00 96.31 296 ASP A O 1
ATOM 2321 N N . HIS A 1 297 ? -0.225 0.712 8.468 1.00 98.00 297 HIS A N 1
ATOM 2322 C CA . HIS A 1 297 ? -1.059 1.863 8.836 1.00 98.00 297 HIS A CA 1
ATOM 2323 C C . HIS A 1 297 ? -2.555 1.564 8.761 1.00 98.00 297 HIS A C 1
ATOM 2325 O O . HIS A 1 297 ? -3.281 1.869 9.706 1.00 98.00 297 HIS A O 1
ATOM 2331 N N . HIS A 1 298 ? -3.025 0.931 7.683 1.00 97.00 298 HIS A N 1
ATOM 2332 C CA . HIS A 1 298 ? -4.442 0.586 7.525 1.00 97.00 298 HIS A CA 1
ATOM 2333 C C . HIS A 1 298 ? -4.921 -0.433 8.564 1.00 97.00 298 HIS A C 1
ATOM 2335 O O . HIS A 1 298 ? -6.064 -0.337 9.010 1.00 97.00 298 HIS A O 1
ATOM 2341 N N . TYR A 1 299 ? -4.066 -1.361 9.006 1.00 96.56 299 TYR A N 1
ATOM 2342 C CA . TYR A 1 299 ? -4.431 -2.339 10.034 1.00 96.56 299 TYR A CA 1
ATOM 2343 C C . TYR A 1 299 ? -4.588 -1.698 11.411 1.00 96.56 299 TYR A C 1
ATOM 2345 O O . TYR A 1 299 ? -5.488 -2.067 12.160 1.00 96.56 299 TYR A O 1
ATOM 2353 N N . HIS A 1 300 ? -3.732 -0.737 11.752 1.00 98.25 300 HIS A N 1
ATOM 2354 C CA . HIS A 1 300 ? -3.777 -0.061 13.047 1.00 98.25 300 HIS A CA 1
ATOM 2355 C C . HIS A 1 300 ? -4.862 1.021 13.058 1.00 98.25 300 HIS A C 1
ATOM 2357 O O . HIS A 1 300 ? -5.780 0.977 13.878 1.00 98.25 300 HIS A O 1
ATOM 2363 N N . LEU A 1 301 ? -4.787 1.971 12.117 1.00 98.19 301 LEU A N 1
ATOM 2364 C CA . LEU A 1 301 ? -5.693 3.119 12.038 1.00 98.19 301 LEU A CA 1
ATOM 2365 C C . LEU A 1 301 ? -7.129 2.699 11.727 1.00 98.19 301 LEU A C 1
ATOM 2367 O O . LEU A 1 301 ? -8.053 3.363 12.186 1.00 98.19 301 LEU A O 1
ATOM 2371 N N . GLY A 1 302 ? -7.335 1.583 11.019 1.00 98.06 302 GLY A N 1
ATOM 2372 C CA . GLY A 1 302 ? -8.669 1.048 10.744 1.00 98.06 302 GLY A CA 1
ATOM 2373 C C . GLY A 1 302 ? -9.493 0.815 12.014 1.00 98.06 302 GLY A C 1
ATOM 2374 O O . GLY A 1 302 ? -10.677 1.142 12.042 1.00 98.06 302 GLY A O 1
ATOM 2375 N N . TYR A 1 303 ? -8.869 0.346 13.099 1.00 98.50 303 TYR A N 1
ATOM 2376 C CA . TYR A 1 303 ? -9.564 0.173 14.377 1.00 98.50 303 TYR A CA 1
ATOM 2377 C C . TYR A 1 303 ? -9.937 1.500 15.046 1.00 98.50 303 TYR A C 1
ATOM 2379 O O . TYR A 1 303 ? -11.026 1.614 15.610 1.00 98.50 303 TYR A O 1
ATOM 2387 N N . PHE A 1 304 ? -9.055 2.502 14.979 1.00 98.31 304 PHE A N 1
ATOM 2388 C CA . PHE A 1 304 ? -9.344 3.839 15.499 1.00 98.31 304 PHE A CA 1
ATOM 2389 C C . PHE A 1 304 ? -10.467 4.491 14.696 1.00 98.31 304 PHE A C 1
ATOM 2391 O O . PHE A 1 304 ? -11.420 4.980 15.290 1.00 98.31 304 PHE A O 1
ATOM 2398 N N . LEU A 1 305 ? -10.407 4.431 13.363 1.00 98.00 305 LEU A N 1
ATOM 2399 C CA . LEU A 1 305 ? -11.459 4.942 12.482 1.00 98.00 305 LEU A CA 1
ATOM 2400 C C . LEU A 1 305 ? -12.804 4.261 12.749 1.00 98.00 305 LEU A C 1
ATOM 2402 O O . LEU A 1 305 ? -13.817 4.946 12.828 1.00 98.00 305 LEU A O 1
ATOM 2406 N N . TYR A 1 306 ? -12.814 2.940 12.949 1.00 97.25 306 TYR A N 1
ATOM 2407 C CA . TYR A 1 306 ? -14.025 2.210 13.322 1.00 97.25 306 TYR A CA 1
ATOM 2408 C C . TYR A 1 306 ? -14.600 2.684 14.667 1.00 97.25 306 TYR A C 1
ATOM 2410 O O . TYR A 1 306 ? -15.810 2.842 14.786 1.00 97.25 306 TYR A O 1
ATOM 2418 N N . GLY A 1 307 ? -13.746 2.956 15.659 1.00 96.94 307 GLY A N 1
ATOM 2419 C CA . GLY A 1 307 ? -14.171 3.524 16.941 1.00 96.94 307 GLY A CA 1
ATOM 2420 C C . GLY A 1 307 ? -14.647 4.979 16.858 1.00 96.94 307 GLY A C 1
ATOM 2421 O O . GLY A 1 307 ? -15.579 5.338 17.563 1.00 96.94 307 GLY A O 1
ATOM 2422 N N . ILE A 1 308 ? -14.030 5.802 16.004 1.00 97.12 308 ILE A N 1
ATOM 2423 C CA . ILE A 1 308 ? -14.386 7.219 15.790 1.00 97.12 308 ILE A CA 1
ATOM 2424 C C . ILE A 1 308 ? -15.715 7.358 15.042 1.00 97.12 308 ILE A C 1
ATOM 2426 O O . ILE A 1 308 ? -16.465 8.299 15.283 1.00 97.12 308 ILE A O 1
ATOM 2430 N N . ALA A 1 309 ? -15.985 6.458 14.099 1.00 94.75 309 ALA A N 1
ATOM 2431 C CA . ALA A 1 309 ? -17.170 6.521 13.253 1.00 94.75 309 ALA A CA 1
ATOM 2432 C C . ALA A 1 309 ? -18.486 6.191 13.989 1.00 94.75 309 ALA A C 1
ATOM 2434 O O . ALA A 1 309 ? -19.553 6.368 13.400 1.00 94.75 309 ALA A O 1
ATOM 2435 N N . LEU A 1 310 ? -18.415 5.719 15.239 1.00 86.31 310 LEU A N 1
ATOM 2436 C CA . LEU A 1 310 ? -19.548 5.301 16.070 1.00 86.31 310 LEU A CA 1
ATOM 2437 C C . LEU A 1 310 ? -19.947 6.359 17.117 1.00 86.31 310 LEU A C 1
ATOM 2439 O O . LEU A 1 310 ? -21.167 6.619 17.301 1.00 86.31 310 LEU A O 1
#